Protein AF-A0A970EZH2-F1 (afdb_monomer)

Sequence (237 aa):
MKLRKILYVLVMIVLIYGSYQYIEYKNSTQYKLKEIGYSKEEITIIMNNLHEDSINYLLENEYNDQIASLIKEKYFIEDKLEAYLKYHAENKDKSLSDVVSIVNAGADKEFYTNIQKTDYSKGNLILVNKFHKLEEDYVVEDLVPVSLQYAYDGHYIKKEVLENFIDLWHDAKENGFTIIINSSYRDYEYQEQLYENYSRVHGRTEADTFSAKPGHSEHQTGLAIDVAAYGSNIDDF

Structure (mmCIF, N/CA/C/O backbone):
data_AF-A0A970EZH2-F1
#
_entry.id   AF-A0A970EZH2-F1
#
loop_
_atom_site.group_PDB
_atom_site.id
_atom_site.type_symbol
_atom_site.label_atom_id
_atom_site.label_alt_id
_atom_site.label_comp_id
_atom_site.label_asym_id
_atom_site.label_entity_id
_atom_site.label_seq_id
_atom_site.pdbx_PDB_ins_code
_atom_site.Cartn_x
_atom_site.Cartn_y
_atom_site.Cartn_z
_atom_site.occupancy
_atom_site.B_iso_or_equiv
_atom_site.auth_seq_id
_atom_site.auth_comp_id
_atom_site.auth_asym_id
_atom_site.auth_atom_id
_atom_site.pdbx_PDB_model_num
ATOM 1 N N . MET A 1 1 ? -37.900 -16.453 67.859 1.00 61.38 1 MET A N 1
ATOM 2 C CA . MET A 1 1 ? -37.468 -15.045 67.649 1.00 61.38 1 MET A CA 1
ATOM 3 C C . MET A 1 1 ? -36.073 -14.905 67.018 1.00 61.38 1 MET A C 1
ATOM 5 O O . MET A 1 1 ? -35.922 -14.063 66.143 1.00 61.38 1 MET A O 1
ATOM 9 N N . LYS A 1 2 ? -35.067 -15.721 67.389 1.00 73.44 2 LYS A N 1
ATOM 10 C CA . LYS A 1 2 ? -33.699 -15.658 66.818 1.00 73.44 2 LYS A CA 1
ATOM 11 C C . LYS A 1 2 ? -33.615 -15.971 65.311 1.00 73.44 2 LYS A C 1
ATOM 13 O O . LYS A 1 2 ? -32.977 -15.222 64.586 1.00 73.44 2 LYS A O 1
ATOM 18 N N . LEU A 1 3 ? -34.328 -16.994 64.828 1.00 78.69 3 LEU A N 1
ATOM 19 C CA . LEU A 1 3 ? -34.308 -17.409 63.413 1.00 78.69 3 LEU A CA 1
ATOM 20 C C . LEU A 1 3 ? -34.804 -16.313 62.450 1.00 78.69 3 LEU A C 1
ATOM 22 O O . LEU A 1 3 ? -34.212 -16.079 61.405 1.00 78.69 3 LEU A O 1
ATOM 26 N N . ARG A 1 4 ? -35.852 -15.580 62.847 1.00 79.81 4 ARG A N 1
ATOM 27 C CA . ARG A 1 4 ? -36.419 -14.466 62.070 1.00 79.81 4 ARG A CA 1
ATOM 28 C C . ARG A 1 4 ? -35.418 -13.314 61.919 1.00 79.81 4 ARG A C 1
ATOM 30 O O . ARG A 1 4 ? -35.278 -12.782 60.830 1.00 79.81 4 ARG A O 1
ATOM 37 N N . LYS A 1 5 ? -34.682 -12.972 62.986 1.00 82.06 5 LYS A N 1
ATOM 38 C CA . LYS A 1 5 ? -33.617 -11.952 62.946 1.00 82.06 5 LYS A CA 1
ATOM 39 C C . LYS A 1 5 ? -32.453 -12.369 62.042 1.00 82.06 5 LYS A C 1
ATOM 41 O O . LYS A 1 5 ? -31.970 -11.541 61.284 1.00 82.06 5 LYS A O 1
ATOM 46 N N . ILE A 1 6 ? -32.051 -13.641 62.083 1.00 85.50 6 ILE A N 1
ATOM 47 C CA . ILE A 1 6 ? -31.012 -14.190 61.193 1.00 85.50 6 ILE A CA 1
ATOM 48 C C . ILE A 1 6 ? -31.456 -14.101 59.726 1.00 85.50 6 ILE A C 1
ATOM 50 O O . ILE A 1 6 ? -30.681 -13.661 58.884 1.00 85.50 6 ILE A O 1
ATOM 54 N N . LEU A 1 7 ? -32.718 -14.434 59.429 1.00 88.44 7 LEU A N 1
ATOM 55 C CA . LEU A 1 7 ? -33.280 -14.314 58.082 1.00 88.44 7 LEU A CA 1
ATOM 56 C C . LEU A 1 7 ? -33.282 -12.861 57.578 1.00 88.44 7 LEU A C 1
ATOM 58 O O . LEU A 1 7 ? -32.887 -12.619 56.444 1.00 88.44 7 LEU A O 1
ATOM 62 N N . TYR A 1 8 ? -33.661 -11.889 58.415 1.00 90.38 8 TYR A N 1
ATOM 63 C CA . TYR A 1 8 ? -33.598 -10.467 58.046 1.00 90.38 8 TYR A CA 1
ATOM 64 C C . TYR A 1 8 ? -32.171 -10.002 57.739 1.00 90.38 8 TYR A C 1
ATOM 66 O O . TYR A 1 8 ? -31.962 -9.283 56.766 1.00 90.38 8 TYR A O 1
ATOM 74 N N . VAL A 1 9 ? -31.188 -10.431 58.536 1.00 89.00 9 VAL A N 1
ATOM 75 C CA . VAL A 1 9 ? -29.774 -10.107 58.293 1.00 89.00 9 VAL A CA 1
ATOM 76 C C . VAL A 1 9 ? -29.290 -10.725 56.977 1.00 89.00 9 VAL A C 1
ATOM 78 O O . VAL A 1 9 ? -28.654 -10.032 56.191 1.00 89.00 9 VAL A O 1
ATOM 81 N N . LEU A 1 10 ? -29.642 -11.982 56.689 1.00 91.19 10 LEU A N 1
ATOM 82 C CA . LEU A 1 10 ? -29.304 -12.638 55.419 1.00 91.19 10 LEU A CA 1
ATOM 83 C C . LEU A 1 10 ? -29.916 -11.919 54.210 1.00 91.19 10 LEU A C 1
ATOM 85 O O . LEU A 1 10 ? -29.218 -11.682 53.229 1.00 91.19 10 LEU A O 1
ATOM 89 N N . VAL A 1 11 ? -31.189 -11.519 54.290 1.00 92.12 11 VAL A N 1
ATOM 90 C CA . VAL A 1 11 ? -31.853 -10.749 53.224 1.00 92.12 11 VAL A CA 1
ATOM 91 C C . VAL A 1 11 ? -31.154 -9.406 53.001 1.00 92.12 11 VAL A C 1
ATOM 93 O O . VAL A 1 11 ? -30.895 -9.042 51.858 1.00 92.12 11 VAL A O 1
ATOM 96 N N . MET A 1 12 ? -30.788 -8.694 54.071 1.00 91.50 12 MET A N 1
ATOM 97 C CA . MET A 1 12 ? -30.043 -7.434 53.965 1.00 91.50 12 MET A CA 1
ATOM 98 C C . MET A 1 12 ? -28.671 -7.623 53.309 1.00 91.50 12 MET A C 1
ATOM 100 O O . MET A 1 12 ? -28.296 -6.817 52.465 1.00 91.50 12 MET A O 1
ATOM 104 N N . ILE A 1 13 ? -27.943 -8.695 53.639 1.00 92.56 13 ILE A N 1
ATOM 105 C CA . ILE A 1 13 ? -26.649 -9.006 53.009 1.00 92.56 13 ILE A CA 1
ATOM 106 C C . ILE A 1 13 ? -26.820 -9.260 51.507 1.00 92.56 13 ILE A C 1
ATOM 108 O O . ILE A 1 13 ? -26.060 -8.710 50.714 1.00 92.56 13 ILE A O 1
ATOM 112 N N . VAL A 1 14 ? -27.832 -10.036 51.103 1.00 92.94 14 VAL A N 1
ATOM 113 C CA . VAL A 1 14 ? -28.124 -10.300 49.682 1.00 92.94 14 VAL A CA 1
ATOM 114 C C . VAL A 1 14 ? -28.482 -9.012 48.939 1.00 92.94 14 VAL A C 1
ATOM 116 O O . VAL A 1 14 ? -28.000 -8.798 47.831 1.00 92.94 14 VAL A O 1
ATOM 119 N N . LEU A 1 15 ? -29.277 -8.128 49.550 1.00 92.44 15 LEU A N 1
ATOM 120 C CA . LEU A 1 15 ? -29.635 -6.835 48.959 1.00 92.44 15 LEU A CA 1
ATOM 121 C C . LEU A 1 15 ? -28.428 -5.901 48.823 1.00 92.44 15 LEU A C 1
ATOM 123 O O . LEU A 1 15 ? -28.277 -5.258 47.786 1.00 92.44 15 LEU A O 1
ATOM 127 N N . ILE A 1 16 ? -27.560 -5.838 49.838 1.00 92.50 16 ILE A N 1
ATOM 128 C CA . ILE A 1 16 ? -26.331 -5.032 49.800 1.00 92.50 16 ILE A CA 1
ATOM 129 C C . ILE A 1 16 ? -25.387 -5.571 48.725 1.00 92.50 16 ILE A C 1
ATOM 131 O O . ILE A 1 16 ? -24.908 -4.799 47.900 1.00 92.50 16 ILE A O 1
ATOM 135 N N . TYR A 1 17 ? -25.167 -6.888 48.689 1.00 92.69 17 TYR A N 1
ATOM 136 C CA . TYR A 1 17 ? -24.330 -7.521 47.673 1.00 92.69 17 TYR A CA 1
ATOM 137 C C . TYR A 1 17 ? -24.895 -7.307 46.265 1.00 92.69 17 TYR A C 1
ATOM 139 O O . TYR A 1 17 ? -24.159 -6.905 45.372 1.00 92.69 17 TYR A O 1
ATOM 147 N N . GLY A 1 18 ? -26.204 -7.485 46.069 1.00 90.00 18 GLY A N 1
ATOM 148 C CA . GLY A 1 18 ? -26.861 -7.223 44.787 1.00 90.00 18 GLY A CA 1
ATOM 149 C C . GLY A 1 18 ? -26.757 -5.759 44.358 1.00 90.00 18 GLY A C 1
ATOM 150 O O . GLY A 1 18 ? -26.470 -5.481 43.197 1.00 90.00 18 GLY A O 1
ATOM 151 N N . SER A 1 19 ? -26.918 -4.822 45.296 1.00 89.19 19 SER A N 1
ATOM 152 C CA . SER A 1 19 ? -26.752 -3.385 45.031 1.00 89.19 19 SER A CA 1
ATOM 153 C C . SER A 1 19 ? -25.312 -3.051 44.646 1.00 89.19 19 SER A C 1
ATOM 155 O O . SER A 1 19 ? -25.092 -2.305 43.698 1.00 89.19 19 SER A O 1
ATOM 157 N N . TYR A 1 20 ? -24.336 -3.644 45.336 1.00 91.44 20 TYR A N 1
ATOM 158 C CA . TYR A 1 20 ? -22.919 -3.503 45.017 1.00 91.44 20 TYR A CA 1
ATOM 159 C C . TYR A 1 20 ? -22.600 -4.041 43.614 1.00 91.44 20 TYR A C 1
ATOM 161 O O . TYR A 1 20 ? -22.070 -3.303 42.791 1.00 91.44 20 TYR A O 1
ATOM 169 N N . GLN A 1 21 ? -23.021 -5.270 43.292 1.00 90.12 21 GLN A N 1
ATOM 170 C CA . GLN A 1 21 ? -22.846 -5.864 41.957 1.00 90.12 21 GLN A CA 1
ATOM 171 C C . GLN A 1 21 ? -23.514 -5.034 40.852 1.00 90.12 21 GLN A C 1
ATOM 173 O O . GLN A 1 21 ? -22.982 -4.911 39.753 1.00 90.12 21 GLN A O 1
ATOM 178 N N . TYR A 1 22 ? -24.673 -4.437 41.133 1.00 85.88 22 TYR A N 1
ATOM 179 C CA . TYR A 1 22 ? -25.360 -3.572 40.179 1.00 85.88 22 TYR A CA 1
ATOM 180 C C . TYR A 1 22 ? -24.615 -2.253 39.926 1.00 85.88 22 TYR A C 1
ATOM 182 O O . TYR A 1 22 ? -24.561 -1.797 38.784 1.00 85.88 22 TYR A O 1
ATOM 190 N N . ILE A 1 23 ? -24.029 -1.650 40.966 1.00 88.81 23 ILE A N 1
ATOM 191 C CA . ILE A 1 23 ? -23.192 -0.448 40.835 1.00 88.81 23 ILE A CA 1
ATOM 192 C C . ILE A 1 23 ? -21.929 -0.769 40.029 1.00 88.81 23 ILE A C 1
ATOM 194 O O . ILE A 1 23 ? -21.620 -0.048 39.085 1.00 88.81 23 ILE A O 1
ATOM 198 N N . GLU A 1 24 ? -21.250 -1.874 40.344 1.00 90.00 24 GLU A N 1
ATOM 199 C CA . GLU A 1 24 ? -20.091 -2.363 39.582 1.00 90.00 24 GLU A CA 1
ATOM 200 C C . GLU A 1 24 ? -20.449 -2.589 38.107 1.00 90.00 24 GLU A C 1
ATOM 202 O O . GLU A 1 24 ? -19.772 -2.087 37.211 1.00 90.00 24 GLU A O 1
ATOM 207 N N . TYR A 1 25 ? -21.578 -3.253 37.833 1.00 86.56 25 TYR A N 1
ATOM 208 C CA . TYR A 1 25 ? -22.062 -3.454 36.468 1.00 86.56 25 TYR A CA 1
ATOM 209 C C . TYR A 1 25 ? -22.320 -2.128 35.745 1.00 86.56 25 TYR A C 1
ATOM 211 O O . TYR A 1 25 ? -21.870 -1.968 34.614 1.00 86.56 25 TYR A O 1
ATOM 219 N N . LYS A 1 26 ? -22.976 -1.152 36.384 1.00 89.88 26 LYS A N 1
ATOM 220 C CA . LYS A 1 26 ? -23.199 0.177 35.788 1.00 89.88 26 LYS A CA 1
ATOM 221 C C . LYS A 1 26 ? -21.913 0.948 35.500 1.00 89.88 26 LYS A C 1
ATOM 223 O O . LYS A 1 26 ? -21.887 1.755 34.576 1.00 89.88 26 LYS A O 1
ATOM 228 N N . ASN A 1 27 ? -20.861 0.694 36.268 1.00 89.38 27 ASN A N 1
ATOM 229 C CA . ASN A 1 27 ? -19.553 1.301 36.051 1.00 89.38 27 ASN A CA 1
ATOM 230 C C . ASN A 1 27 ? -18.709 0.548 35.009 1.00 89.38 27 ASN A C 1
ATOM 232 O O . ASN A 1 27 ? -17.696 1.085 34.555 1.00 89.38 27 ASN A O 1
ATOM 236 N N . SER A 1 28 ? -19.126 -0.656 34.604 1.00 93.50 28 SER A N 1
ATOM 237 C CA . SER A 1 28 ? -18.397 -1.483 33.642 1.00 93.50 28 SER A CA 1
ATOM 238 C C . SER A 1 28 ? -18.381 -0.884 32.233 1.00 93.50 28 SER A C 1
ATOM 240 O O . SER A 1 28 ? -19.350 -0.277 31.772 1.00 93.50 28 SER A O 1
ATOM 242 N N . THR A 1 29 ? -17.292 -1.136 31.508 1.00 95.50 29 THR A N 1
ATOM 243 C CA . THR A 1 29 ? -17.133 -0.799 30.085 1.00 95.50 29 THR A CA 1
ATOM 244 C C . THR A 1 29 ? -18.263 -1.365 29.227 1.00 95.50 29 THR A C 1
ATOM 246 O O . THR A 1 29 ? -18.805 -0.667 28.376 1.00 95.50 29 THR A O 1
ATOM 249 N N . GLN A 1 30 ? -18.692 -2.599 29.507 1.00 95.44 30 GLN A N 1
ATOM 250 C CA . GLN A 1 30 ? -19.815 -3.239 28.821 1.00 95.44 30 GLN A CA 1
ATOM 251 C C . GLN A 1 30 ? -21.115 -2.440 28.967 1.00 95.44 30 GLN A C 1
ATOM 253 O O . GLN A 1 30 ? -21.847 -2.276 27.992 1.00 95.44 30 GLN A O 1
ATOM 258 N N . TYR A 1 31 ? -21.423 -1.955 30.174 1.00 95.75 31 TYR A N 1
ATOM 259 C CA . TYR A 1 31 ? -22.623 -1.149 30.386 1.00 95.75 31 TYR A CA 1
ATOM 260 C C . TYR A 1 31 ? -22.533 0.179 29.638 1.00 95.75 31 TYR A C 1
ATOM 262 O O . TYR A 1 31 ? -23.492 0.563 28.979 1.00 95.75 31 TYR A O 1
ATOM 270 N N . LYS A 1 32 ? -21.375 0.845 29.674 1.00 97.19 32 LYS A N 1
ATOM 271 C CA . LYS A 1 32 ? -21.173 2.118 28.971 1.00 97.19 32 LYS A CA 1
ATOM 272 C C . LYS A 1 32 ? -21.311 1.971 27.449 1.00 97.19 32 LYS A C 1
ATOM 274 O O . LYS A 1 32 ? -22.049 2.737 26.843 1.00 97.19 32 LYS A O 1
ATOM 279 N N . LEU A 1 33 ? -20.704 0.944 26.845 1.00 97.50 33 LEU A N 1
ATOM 280 C CA . LEU A 1 33 ? -20.879 0.642 25.414 1.00 97.50 33 LEU A CA 1
ATOM 281 C C . LEU A 1 33 ? -22.346 0.336 25.069 1.00 97.50 33 LEU A C 1
ATOM 283 O O . LEU A 1 33 ? -22.849 0.763 24.032 1.00 97.50 33 LEU A O 1
ATOM 287 N N . LYS A 1 34 ? -23.062 -0.362 25.957 1.00 97.38 34 LYS A N 1
ATOM 288 C CA . LYS A 1 34 ? -24.494 -0.621 25.779 1.00 97.38 34 LYS A CA 1
ATOM 289 C C . LYS A 1 34 ? -25.320 0.669 25.782 1.00 97.38 34 LYS A C 1
ATOM 291 O O . LYS A 1 34 ? -26.237 0.784 24.977 1.00 97.38 34 LYS A O 1
ATOM 296 N N . GLU A 1 35 ? -25.018 1.617 26.670 1.00 97.19 35 GLU A N 1
ATOM 297 C CA . GLU A 1 35 ? -25.719 2.911 26.723 1.00 97.19 35 GLU A CA 1
ATOM 298 C C . GLU A 1 35 ? -25.475 3.757 25.464 1.00 97.19 35 GLU A C 1
ATOM 300 O O . GLU A 1 35 ? -26.360 4.511 25.071 1.00 97.19 35 GLU A O 1
ATOM 305 N N . ILE A 1 36 ? -24.320 3.599 24.805 1.00 97.19 36 ILE A N 1
ATOM 306 C CA . ILE A 1 36 ? -24.026 4.242 23.512 1.00 97.19 36 ILE A CA 1
ATOM 307 C C . ILE A 1 36 ? -24.883 3.649 22.384 1.00 97.19 36 ILE A C 1
ATOM 309 O O . ILE A 1 36 ? -25.269 4.366 21.466 1.00 97.19 36 ILE A O 1
ATOM 313 N N . GLY A 1 37 ? -25.227 2.362 22.468 1.00 97.69 37 GLY A N 1
ATOM 314 C CA . GLY A 1 37 ? -26.113 1.692 21.512 1.00 97.69 37 GLY A CA 1
ATOM 315 C C . GLY A 1 37 ? -25.579 0.372 20.963 1.00 97.69 37 GLY A C 1
ATOM 316 O O . GLY A 1 37 ? -26.296 -0.298 20.224 1.00 97.69 37 GLY A O 1
ATOM 317 N N . TYR A 1 38 ? -24.365 -0.039 21.343 1.00 98.06 38 TYR A N 1
ATOM 318 C CA . TYR A 1 38 ? -23.794 -1.302 20.882 1.00 98.06 38 TYR A CA 1
ATOM 319 C C . TYR A 1 38 ? -24.586 -2.507 21.420 1.00 98.06 38 TYR A C 1
ATOM 321 O O . TYR A 1 38 ? -24.878 -2.631 22.616 1.00 98.06 38 TYR A O 1
ATOM 329 N N . SER A 1 39 ? -24.916 -3.428 20.518 1.00 98.06 39 SER A N 1
ATOM 330 C CA . SER A 1 39 ? -25.516 -4.728 20.812 1.00 98.06 39 SER A CA 1
ATOM 331 C C . SER A 1 39 ? -24.578 -5.618 21.628 1.00 98.06 39 SER A C 1
ATOM 333 O O . SER A 1 39 ? -23.370 -5.396 21.730 1.00 98.06 39 SER A O 1
ATOM 335 N N . LYS A 1 40 ? -25.127 -6.685 22.212 1.00 97.44 40 LYS A N 1
ATOM 336 C CA . LYS A 1 40 ? -24.336 -7.635 23.004 1.00 97.44 40 LYS A CA 1
ATOM 337 C C . LYS A 1 40 ? -23.253 -8.311 22.156 1.00 97.44 40 LYS A C 1
ATOM 339 O O . LYS A 1 40 ? -22.150 -8.561 22.647 1.00 97.44 40 LYS A O 1
ATOM 344 N N . GLU A 1 41 ? -23.574 -8.608 20.904 1.00 97.81 41 GLU A N 1
ATOM 345 C CA . GLU A 1 41 ? -22.675 -9.208 19.929 1.00 97.81 41 GLU A CA 1
ATOM 346 C C . GLU A 1 41 ? -21.537 -8.243 19.566 1.00 97.81 41 GLU A C 1
ATOM 348 O O . GLU A 1 41 ? -20.373 -8.640 19.625 1.00 97.81 41 GLU A O 1
ATOM 353 N N . GLU A 1 42 ? -21.844 -6.973 19.277 1.00 98.25 42 GLU A N 1
ATOM 354 C CA . GLU A 1 42 ? -20.835 -5.937 18.996 1.00 98.25 42 GLU A CA 1
ATOM 355 C C . G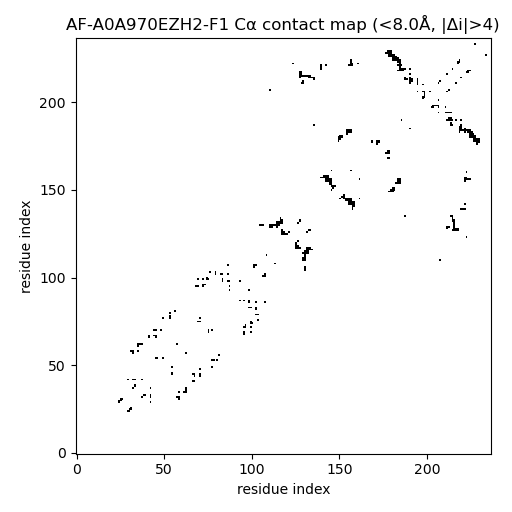LU A 1 42 ? -19.918 -5.703 20.197 1.00 98.25 42 GLU A C 1
ATOM 357 O O . GLU A 1 42 ? -18.701 -5.708 20.040 1.00 98.25 42 GLU A O 1
ATOM 362 N N . ILE A 1 43 ? -20.474 -5.589 21.409 1.00 98.25 43 ILE A N 1
ATOM 363 C CA . ILE A 1 43 ? -19.684 -5.419 22.638 1.00 98.25 43 ILE A CA 1
ATOM 364 C C . ILE A 1 43 ? -18.720 -6.589 22.832 1.00 98.25 43 ILE A C 1
ATOM 366 O O . ILE A 1 43 ? -17.572 -6.387 23.218 1.00 98.25 43 ILE A O 1
ATOM 370 N N . THR A 1 44 ? -19.167 -7.814 22.550 1.00 98.19 44 THR A N 1
ATOM 371 C CA . THR A 1 44 ? -18.307 -9.000 22.650 1.00 98.19 44 THR A CA 1
ATOM 372 C C . THR A 1 44 ? -17.147 -8.917 21.659 1.00 98.19 44 THR A C 1
ATOM 374 O O . THR A 1 44 ? -16.019 -9.248 22.008 1.00 98.19 44 THR A O 1
ATOM 377 N N . ILE A 1 45 ? -17.396 -8.450 20.433 1.00 98.25 45 ILE A N 1
ATOM 378 C CA . ILE A 1 45 ? -16.348 -8.262 19.422 1.00 98.25 45 ILE A CA 1
ATOM 379 C C . ILE A 1 45 ? -15.377 -7.162 19.858 1.00 98.25 45 ILE A C 1
ATOM 381 O O . ILE A 1 45 ? -14.174 -7.398 19.847 1.00 98.25 45 ILE A O 1
ATOM 385 N N . ILE A 1 46 ? -15.885 -6.010 20.296 1.00 98.31 46 ILE A N 1
ATOM 386 C CA . ILE A 1 46 ? -15.088 -4.877 20.783 1.00 98.31 46 ILE A CA 1
ATOM 387 C C . ILE A 1 46 ? -14.174 -5.319 21.929 1.00 98.31 46 ILE A C 1
ATOM 389 O O . ILE A 1 46 ? -12.960 -5.199 21.831 1.00 98.31 46 ILE A O 1
ATOM 393 N N . MET A 1 47 ? -14.739 -5.903 22.987 1.00 97.00 47 MET A N 1
ATOM 394 C CA . MET A 1 47 ? -13.980 -6.265 24.188 1.00 97.00 47 MET A CA 1
ATOM 395 C C . MET A 1 47 ? -12.974 -7.400 23.971 1.00 97.00 47 MET A C 1
ATOM 397 O O . MET A 1 47 ? -12.016 -7.507 24.728 1.00 97.00 47 MET A O 1
ATOM 401 N N . ASN A 1 48 ? -13.193 -8.262 22.974 1.00 97.75 48 ASN A N 1
ATOM 402 C CA . ASN A 1 48 ? -12.281 -9.367 22.680 1.00 97.75 48 ASN A CA 1
ATOM 403 C C . ASN A 1 48 ? -11.122 -8.973 21.755 1.00 97.75 48 ASN A C 1
ATOM 405 O O . ASN A 1 48 ? -10.170 -9.742 21.654 1.00 97.75 48 ASN A O 1
ATOM 409 N N . ASN A 1 49 ? -11.225 -7.847 21.040 1.00 97.75 49 ASN A N 1
ATOM 410 C CA . ASN A 1 49 ? -10.276 -7.492 19.979 1.00 97.75 49 ASN A CA 1
ATOM 411 C C . ASN A 1 49 ? -9.635 -6.112 20.147 1.00 97.75 49 ASN A C 1
ATOM 413 O O . ASN A 1 49 ? -8.665 -5.847 19.450 1.00 97.75 49 ASN A O 1
ATOM 417 N N . LEU A 1 50 ? -10.168 -5.248 21.016 1.00 97.94 50 LEU A N 1
ATOM 418 C CA . LEU A 1 50 ? -9.631 -3.911 21.261 1.00 97.94 50 LEU A CA 1
ATOM 419 C C . LEU A 1 50 ? -9.064 -3.792 22.679 1.00 97.94 50 LEU A C 1
ATOM 421 O O . LEU A 1 50 ? -9.624 -4.326 23.641 1.00 97.94 50 LEU A O 1
ATOM 425 N N . HIS A 1 51 ? -7.971 -3.050 22.800 1.00 97.69 51 HIS A N 1
ATOM 426 C CA . HIS A 1 51 ? -7.370 -2.625 24.054 1.00 97.69 51 HIS A CA 1
ATOM 427 C C . HIS A 1 51 ? -8.112 -1.417 24.644 1.00 97.69 51 HIS A C 1
ATOM 429 O O . HIS A 1 51 ? -8.964 -0.787 24.014 1.00 97.69 51 HIS A O 1
ATOM 435 N N . GLU A 1 52 ? -7.785 -1.104 25.899 1.00 95.94 52 GLU A N 1
ATOM 436 C CA . GLU A 1 52 ? -8.470 -0.086 26.697 1.00 95.94 52 GLU A CA 1
ATOM 437 C C . GLU A 1 52 ? -8.491 1.291 26.020 1.00 95.94 52 GLU A C 1
ATOM 439 O O . GLU A 1 52 ? -9.538 1.932 26.015 1.00 95.94 52 GLU A O 1
ATOM 444 N N . ASP A 1 53 ? -7.396 1.707 25.381 1.00 96.75 53 ASP A N 1
ATOM 445 C CA . ASP A 1 53 ? -7.300 3.011 24.712 1.00 96.75 53 ASP A CA 1
ATOM 446 C C . ASP A 1 53 ? -8.288 3.133 23.542 1.00 96.75 53 ASP A C 1
ATOM 448 O O . ASP A 1 53 ? -9.054 4.096 23.462 1.00 96.75 53 ASP A O 1
ATOM 452 N N . SER A 1 54 ? -8.355 2.115 22.683 1.00 97.75 54 SER A N 1
ATOM 453 C CA . SER A 1 54 ? -9.314 2.053 21.576 1.00 97.75 54 SER A CA 1
ATOM 454 C C . SER A 1 54 ? -10.754 1.986 22.071 1.00 97.75 54 SER A C 1
ATOM 456 O O . SER A 1 54 ? -11.645 2.598 21.487 1.00 97.75 54 SER A O 1
ATOM 458 N N . ILE A 1 55 ? -11.010 1.268 23.168 1.00 97.75 55 ILE A N 1
ATOM 459 C CA . ILE A 1 55 ? -12.348 1.219 23.760 1.00 97.75 55 ILE A CA 1
ATOM 460 C C . ILE A 1 55 ? -12.725 2.575 24.363 1.00 97.75 55 ILE A C 1
ATOM 462 O O . ILE A 1 55 ? -13.859 3.010 24.184 1.00 97.75 55 ILE A O 1
ATOM 466 N N . ASN A 1 56 ? -11.801 3.259 25.037 1.00 96.88 56 ASN A N 1
ATOM 467 C CA . ASN A 1 56 ? -12.029 4.600 25.573 1.00 96.88 56 ASN A CA 1
ATOM 468 C C . ASN A 1 56 ? -12.358 5.589 24.454 1.00 96.88 56 ASN A C 1
ATOM 470 O O . ASN A 1 56 ? -13.328 6.332 24.582 1.00 96.88 56 ASN A O 1
ATOM 474 N N . TYR A 1 57 ? -11.656 5.509 23.319 1.00 96.69 57 TYR A N 1
ATOM 475 C CA . TYR A 1 57 ? -12.026 6.262 22.122 1.00 96.69 57 TYR A CA 1
ATOM 476 C C . TYR A 1 57 ? -13.484 5.989 21.711 1.00 96.69 57 TYR A C 1
ATOM 478 O O . TYR A 1 57 ? -14.249 6.927 21.494 1.00 96.69 57 TYR A O 1
ATOM 486 N N . LEU A 1 58 ? -13.926 4.726 21.671 1.00 97.19 58 LEU A N 1
ATOM 487 C CA . LEU A 1 58 ? -15.330 4.401 21.369 1.00 97.19 58 LEU A CA 1
ATOM 488 C C . LEU A 1 58 ? -16.315 4.898 22.434 1.00 97.19 58 LEU A C 1
ATOM 490 O O . LEU A 1 58 ? -17.453 5.205 22.095 1.00 97.19 58 LEU A O 1
ATOM 494 N N . LEU A 1 59 ? -15.905 4.970 23.703 1.00 96.94 59 LEU A N 1
ATOM 495 C CA . LEU A 1 59 ? -16.733 5.483 24.798 1.00 96.94 59 LEU A CA 1
ATOM 496 C C . LEU A 1 59 ? -16.929 7.003 24.750 1.00 96.94 59 LEU A C 1
ATOM 498 O O . LEU A 1 59 ? -17.903 7.509 25.309 1.00 96.94 59 LEU A O 1
ATOM 502 N N . GLU A 1 60 ? -16.006 7.718 24.113 1.00 96.69 60 GLU A N 1
ATOM 503 C CA . GLU A 1 60 ? -16.033 9.175 23.955 1.00 96.69 60 GLU A CA 1
ATOM 504 C C . GLU A 1 60 ? -16.737 9.628 22.665 1.00 96.69 60 GLU A C 1
ATOM 506 O O . GLU A 1 60 ? -16.962 10.824 22.476 1.00 96.69 60 GLU A O 1
ATOM 511 N N . ASN A 1 61 ? -17.119 8.688 21.795 1.00 95.81 61 ASN A N 1
ATOM 512 C CA . ASN A 1 61 ? -17.731 8.952 20.495 1.00 95.81 61 ASN A CA 1
ATOM 513 C C . ASN A 1 61 ? -19.146 8.356 20.377 1.00 95.81 61 ASN A C 1
ATOM 515 O O . ASN A 1 61 ? -19.574 7.513 21.167 1.00 95.81 61 ASN A O 1
ATOM 519 N N . GLU A 1 62 ? -19.896 8.820 19.375 1.00 95.81 62 GLU A N 1
ATOM 520 C CA . GLU A 1 62 ? -21.232 8.298 19.069 1.00 95.81 62 GLU A CA 1
ATOM 521 C C . GLU A 1 62 ? -21.177 6.853 18.537 1.00 95.81 62 GLU A C 1
ATOM 523 O O . GLU A 1 62 ? -20.142 6.372 18.068 1.00 95.81 62 GLU A O 1
ATOM 528 N N . TYR A 1 63 ? -22.315 6.154 18.597 1.00 96.75 63 TYR A N 1
ATOM 529 C CA . TYR A 1 63 ? -22.451 4.803 18.051 1.00 96.75 63 TYR A CA 1
ATOM 530 C C . TYR A 1 63 ? -22.031 4.743 16.576 1.00 96.75 63 TYR A C 1
ATOM 532 O O . TYR A 1 63 ? -22.484 5.544 15.757 1.00 96.75 63 TYR A O 1
ATOM 540 N N . ASN A 1 64 ? -21.214 3.745 16.235 1.00 95.94 64 ASN A N 1
ATOM 541 C CA . ASN A 1 64 ? -20.806 3.468 14.866 1.00 95.94 64 ASN A CA 1
ATOM 542 C C . ASN A 1 64 ? -21.124 2.010 14.504 1.00 95.94 64 ASN A C 1
ATOM 544 O O . ASN A 1 64 ? -20.551 1.069 15.058 1.00 95.94 64 ASN A O 1
ATOM 548 N N . ASP A 1 65 ? -22.029 1.840 13.542 1.00 95.00 65 ASP A N 1
ATOM 549 C CA . ASP A 1 65 ? -22.567 0.549 13.105 1.00 95.00 65 ASP A CA 1
ATOM 550 C C . ASP A 1 65 ? -21.569 -0.313 12.314 1.00 95.00 65 ASP A C 1
ATOM 552 O O . ASP A 1 65 ? -21.818 -1.495 12.072 1.00 95.00 65 ASP A O 1
ATOM 556 N N . GLN A 1 66 ? -20.414 0.245 11.943 1.00 96.19 66 GLN A N 1
ATOM 557 C CA . GLN A 1 66 ? -19.376 -0.467 11.204 1.00 96.19 66 GLN A CA 1
ATOM 558 C C . GLN A 1 66 ? -18.297 -1.072 12.099 1.00 96.19 66 GLN A C 1
ATOM 560 O O . GLN A 1 66 ? -17.554 -1.926 11.625 1.00 96.19 66 GLN A O 1
ATOM 565 N N . ILE A 1 67 ? -18.201 -0.695 13.379 1.00 96.50 67 ILE A N 1
ATOM 566 C CA . ILE A 1 67 ? -17.094 -1.094 14.271 1.00 96.50 67 ILE A CA 1
ATOM 567 C C . ILE A 1 67 ? -16.873 -2.602 14.294 1.00 96.50 67 ILE A C 1
ATOM 569 O O . ILE A 1 67 ? -15.761 -3.082 14.088 1.00 96.50 67 ILE A O 1
ATOM 573 N N . ALA A 1 68 ? -17.940 -3.367 14.513 1.00 96.69 68 ALA A N 1
ATOM 574 C CA . ALA A 1 68 ? -17.840 -4.816 14.615 1.00 96.69 68 ALA A CA 1
ATOM 575 C C . ALA A 1 68 ? -17.472 -5.495 13.288 1.00 96.69 68 ALA A C 1
ATOM 577 O O . ALA A 1 68 ? -16.912 -6.592 13.310 1.00 96.69 68 ALA A O 1
ATOM 578 N N . SER A 1 69 ? -17.801 -4.874 12.154 1.00 97.69 69 SER A N 1
ATOM 579 C CA . SER A 1 69 ? -17.403 -5.342 10.825 1.00 97.69 69 SER A CA 1
ATOM 580 C C . SER A 1 69 ? -15.952 -4.959 10.534 1.00 97.69 69 SER A C 1
ATOM 582 O O . SER A 1 69 ? -15.172 -5.815 10.138 1.00 97.69 69 SER A O 1
ATOM 584 N N . LEU A 1 70 ? -15.563 -3.722 10.845 1.00 97.94 70 LEU A N 1
ATOM 585 C CA . LEU A 1 70 ? -14.219 -3.185 10.655 1.00 97.94 70 LEU A CA 1
ATOM 586 C C . LEU A 1 70 ? -13.161 -3.974 11.438 1.00 97.94 70 LEU A C 1
ATOM 588 O O . LEU A 1 70 ? -12.132 -4.333 10.880 1.00 97.94 70 LEU A O 1
ATOM 592 N N . ILE A 1 71 ? -13.434 -4.315 12.702 1.00 98.19 71 ILE A N 1
ATOM 593 C CA . ILE A 1 71 ? -12.541 -5.141 13.538 1.00 98.19 71 ILE A CA 1
ATOM 594 C C . ILE A 1 71 ? -12.278 -6.521 12.905 1.00 98.19 71 ILE A C 1
ATOM 596 O O . ILE A 1 71 ? -11.241 -7.134 13.147 1.00 98.19 71 ILE A O 1
ATOM 600 N N . LYS A 1 72 ? -13.221 -7.034 12.105 1.00 97.62 72 LYS A N 1
ATOM 601 C CA . LYS A 1 72 ? -13.108 -8.339 11.438 1.00 97.62 72 LYS A CA 1
ATOM 602 C C . LYS A 1 72 ? -12.439 -8.261 10.070 1.00 97.62 72 LYS A C 1
ATOM 604 O O . LYS A 1 72 ? -12.188 -9.314 9.480 1.00 97.62 72 LYS A O 1
ATOM 609 N N . GLU A 1 73 ? -12.189 -7.062 9.550 1.00 98.38 73 GLU A N 1
ATOM 610 C CA . GLU A 1 73 ? -11.555 -6.899 8.249 1.00 98.38 73 GLU A CA 1
ATOM 611 C C . GLU A 1 73 ? -10.140 -7.472 8.249 1.00 98.38 73 GLU A C 1
ATOM 613 O O . GLU A 1 73 ? -9.385 -7.418 9.228 1.00 98.38 73 GLU A O 1
ATOM 618 N N . LYS A 1 74 ? -9.759 -8.030 7.100 1.00 97.06 74 LYS A N 1
ATOM 619 C CA . LYS A 1 74 ? -8.410 -8.551 6.915 1.00 97.06 74 LYS A CA 1
ATOM 620 C C . LYS A 1 74 ? -7.419 -7.389 7.004 1.00 97.06 74 LYS A C 1
ATOM 622 O O . LYS A 1 74 ? -7.601 -6.370 6.350 1.00 97.06 74 LYS A O 1
ATOM 627 N N . TYR A 1 75 ? -6.338 -7.584 7.759 1.00 96.31 75 TYR A N 1
ATOM 628 C CA . TYR A 1 75 ? -5.304 -6.567 7.989 1.00 96.31 75 TYR A CA 1
ATOM 629 C C . TYR A 1 75 ? -5.774 -5.335 8.783 1.00 96.31 75 TYR A C 1
ATOM 631 O O . TYR A 1 75 ? -5.127 -4.292 8.704 1.00 96.31 75 TYR A O 1
ATOM 639 N N . PHE A 1 76 ? -6.855 -5.438 9.562 1.00 98.19 76 PHE A N 1
ATOM 640 C CA . PHE A 1 76 ? -7.186 -4.427 10.566 1.00 98.19 76 PHE A CA 1
ATOM 641 C C . PHE A 1 76 ? -6.005 -4.221 11.534 1.00 98.19 76 PHE A C 1
ATOM 643 O O . PHE A 1 76 ? -5.469 -5.184 12.088 1.00 98.19 76 PHE A O 1
ATOM 650 N N . ILE A 1 77 ? -5.598 -2.964 11.719 1.00 97.81 77 ILE A N 1
ATOM 651 C CA . ILE A 1 77 ? -4.567 -2.549 12.674 1.00 97.81 77 ILE A CA 1
ATOM 652 C C . ILE A 1 77 ? -5.237 -1.644 13.699 1.00 97.81 77 ILE A C 1
ATOM 654 O O . ILE A 1 77 ? -5.692 -0.555 13.359 1.00 97.81 77 ILE A O 1
ATOM 658 N N . GLU A 1 78 ? -5.283 -2.084 14.953 1.00 97.94 78 GLU A N 1
ATOM 659 C CA . GLU A 1 78 ? -5.988 -1.368 16.016 1.00 97.94 78 GLU A CA 1
ATOM 660 C C . GLU A 1 78 ? -5.523 0.084 16.186 1.00 97.94 78 GLU A C 1
ATOM 662 O O . GLU A 1 78 ? -6.363 0.975 16.265 1.00 97.94 78 GLU A O 1
ATOM 667 N N . ASP A 1 79 ? -4.215 0.343 16.132 1.00 97.19 79 ASP A N 1
ATOM 668 C CA . ASP A 1 79 ? -3.646 1.696 16.243 1.00 97.19 79 ASP A CA 1
ATOM 669 C C . ASP A 1 79 ? -4.177 2.672 15.172 1.00 97.19 79 ASP A C 1
ATOM 671 O O . ASP A 1 79 ? -4.027 3.887 15.289 1.00 97.19 79 ASP A O 1
ATOM 675 N N . LYS A 1 80 ? -4.793 2.151 14.102 1.00 97.56 80 LYS A N 1
ATOM 676 C CA . LYS A 1 80 ? -5.404 2.921 13.015 1.00 97.56 80 LYS A CA 1
ATOM 677 C C . LYS A 1 80 ? -6.931 3.012 13.117 1.00 97.56 80 LYS A C 1
ATOM 679 O O . LYS A 1 80 ? -7.544 3.581 12.215 1.00 97.56 80 LYS A O 1
ATOM 684 N N . LEU A 1 81 ? -7.551 2.518 14.195 1.00 97.94 81 LEU A N 1
ATOM 685 C CA . LEU A 1 81 ? -9.008 2.495 14.389 1.00 97.94 81 LEU A CA 1
ATOM 686 C C . LEU A 1 81 ? -9.652 3.862 14.139 1.00 97.94 81 LEU A C 1
ATOM 688 O O . LEU A 1 81 ? -10.555 3.972 13.313 1.00 97.94 81 LEU A O 1
ATOM 692 N N . GLU A 1 82 ? -9.160 4.908 14.803 1.00 96.31 82 GLU A N 1
ATOM 693 C CA . GLU A 1 82 ? -9.665 6.274 14.619 1.00 96.31 82 GLU A CA 1
ATOM 694 C C . GLU A 1 82 ? -9.565 6.721 13.152 1.00 96.31 82 GLU A C 1
ATOM 696 O O . GLU A 1 82 ? -10.516 7.273 12.593 1.00 96.31 82 GLU A O 1
ATOM 701 N N . ALA A 1 83 ? -8.434 6.441 12.498 1.00 97.06 83 ALA A N 1
ATOM 702 C CA . ALA A 1 83 ? -8.211 6.824 11.109 1.00 97.06 83 ALA A CA 1
ATOM 703 C C . ALA A 1 83 ? -9.170 6.098 10.153 1.00 97.06 83 ALA A C 1
ATOM 705 O O . ALA A 1 83 ? -9.724 6.736 9.257 1.00 97.06 83 ALA A O 1
ATOM 706 N N . TYR A 1 84 ? -9.430 4.804 10.368 1.00 98.06 84 TYR A N 1
ATOM 707 C CA . TYR A 1 84 ? -10.418 4.057 9.588 1.00 98.06 84 TYR A CA 1
ATOM 708 C C . TYR A 1 84 ? -11.817 4.658 9.720 1.00 98.06 84 TYR A C 1
ATOM 710 O O . TYR A 1 84 ? -12.497 4.868 8.716 1.00 98.06 84 TYR A O 1
ATOM 718 N N . LEU A 1 85 ? -12.246 4.957 10.949 1.00 96.62 85 LEU A N 1
ATOM 719 C CA . LEU A 1 85 ? -13.589 5.472 11.213 1.00 96.62 85 LEU A CA 1
ATOM 720 C C . LEU A 1 85 ? -13.788 6.858 10.621 1.00 96.62 85 LEU A C 1
ATOM 722 O O . LEU A 1 85 ? -14.807 7.107 9.974 1.00 96.62 85 LEU A O 1
ATOM 726 N N . LYS A 1 86 ? -12.793 7.733 10.783 1.00 96.06 86 LYS A N 1
ATOM 727 C CA . LYS A 1 86 ? -12.802 9.060 10.177 1.00 96.06 86 LYS A CA 1
ATOM 728 C C . LYS A 1 86 ? -12.851 8.973 8.652 1.00 96.06 86 LYS A C 1
ATOM 730 O O . LYS A 1 86 ? -13.709 9.599 8.035 1.00 96.06 86 LYS A O 1
ATOM 735 N N . TYR A 1 87 ? -11.985 8.158 8.051 1.00 97.06 87 TYR A N 1
ATOM 736 C CA . TYR A 1 87 ? -11.928 8.019 6.598 1.00 97.06 87 TYR A CA 1
ATOM 737 C C . TYR A 1 87 ? -13.231 7.446 6.024 1.00 97.06 87 TYR A C 1
ATOM 739 O O . TYR A 1 87 ? -13.754 7.974 5.044 1.00 97.06 87 TYR A O 1
ATOM 747 N N . HIS A 1 88 ? -13.806 6.420 6.657 1.00 96.94 88 HIS A N 1
ATOM 748 C CA . HIS A 1 88 ? -15.089 5.853 6.239 1.00 96.94 88 HIS A CA 1
ATOM 749 C C . HIS A 1 88 ? -16.250 6.851 6.386 1.00 96.94 88 HIS A C 1
ATOM 751 O O . HIS A 1 88 ? -17.114 6.922 5.514 1.00 96.94 88 HIS A O 1
ATOM 757 N N . ALA A 1 89 ? -16.274 7.658 7.454 1.00 95.25 89 ALA A N 1
ATOM 758 C CA . ALA A 1 89 ? -17.314 8.670 7.650 1.00 95.25 89 ALA A CA 1
ATOM 759 C C . ALA A 1 89 ? -17.348 9.709 6.513 1.00 95.25 89 ALA A C 1
ATOM 761 O O . ALA A 1 89 ? -18.431 10.161 6.128 1.00 95.25 89 ALA A O 1
ATOM 762 N N . GLU A 1 90 ? -16.177 10.041 5.962 1.00 96.25 90 GLU A N 1
ATOM 763 C CA . GLU A 1 90 ? -15.993 10.949 4.823 1.00 96.25 90 GLU A CA 1
ATOM 764 C C . GLU A 1 90 ? -16.183 10.252 3.455 1.00 96.25 90 GLU A C 1
ATOM 766 O O . GLU A 1 90 ? -16.450 10.928 2.465 1.00 96.25 90 GLU A O 1
ATOM 771 N N . ASN A 1 91 ? -16.103 8.914 3.394 1.00 96.44 91 ASN A N 1
AT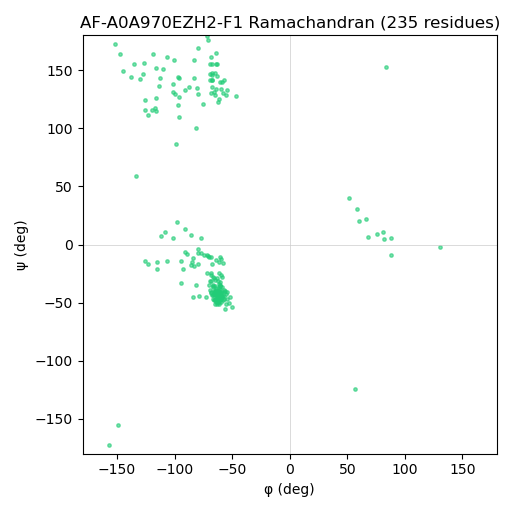OM 772 C CA . ASN A 1 91 ? -16.106 8.107 2.162 1.00 96.44 91 ASN A CA 1
ATOM 773 C C . ASN A 1 91 ? -17.063 6.902 2.260 1.00 96.44 91 ASN A C 1
ATOM 775 O O . ASN A 1 91 ? -16.655 5.746 2.133 1.00 96.44 91 ASN A O 1
ATOM 779 N N . LYS A 1 92 ? -18.350 7.169 2.504 1.00 94.19 92 LYS A N 1
ATOM 780 C CA . LYS A 1 92 ? -19.377 6.135 2.763 1.00 94.19 92 LYS A CA 1
ATOM 781 C C . LYS A 1 92 ? -19.651 5.184 1.590 1.00 94.19 92 LYS A C 1
ATOM 783 O O . LYS A 1 92 ? -20.345 4.188 1.765 1.00 94.19 92 LYS A O 1
ATOM 788 N N . ASP A 1 93 ? -19.182 5.514 0.391 1.00 95.69 93 ASP A N 1
ATOM 789 C CA . ASP A 1 93 ? -19.276 4.680 -0.808 1.00 95.69 93 ASP A CA 1
ATOM 790 C C . ASP A 1 93 ? -18.209 3.574 -0.860 1.00 95.69 93 ASP A C 1
ATOM 792 O O . ASP A 1 93 ? -18.355 2.620 -1.625 1.00 95.69 93 ASP A O 1
ATOM 796 N N . LYS A 1 94 ? -17.148 3.678 -0.050 1.00 96.44 94 LYS A N 1
ATOM 797 C CA . LYS A 1 94 ? -16.058 2.700 -0.016 1.00 96.44 94 LYS A CA 1
ATOM 798 C C . LYS A 1 94 ? -16.402 1.505 0.858 1.00 96.44 94 LYS A C 1
ATOM 800 O O . LYS A 1 94 ? -16.999 1.641 1.923 1.00 96.44 94 LYS A O 1
ATOM 805 N N . SER A 1 95 ? -15.961 0.323 0.433 1.00 97.69 95 SER A N 1
ATOM 806 C CA . SER A 1 95 ? -16.051 -0.866 1.279 1.00 97.69 95 SER A CA 1
ATOM 807 C C . SER A 1 95 ? -15.115 -0.744 2.489 1.00 97.69 95 SER A C 1
ATOM 809 O O . SER A 1 95 ? -14.098 -0.050 2.430 1.00 97.69 95 SER A O 1
ATOM 811 N N . LEU A 1 96 ? -15.409 -1.450 3.585 1.00 97.75 96 LEU A N 1
ATOM 812 C CA . LEU A 1 96 ? -14.520 -1.463 4.755 1.00 97.75 96 LEU A CA 1
ATOM 813 C C . LEU A 1 96 ? -13.136 -2.039 4.419 1.00 97.75 96 LEU A C 1
ATOM 815 O O . LEU A 1 96 ? -12.129 -1.536 4.911 1.00 97.75 96 LEU A O 1
ATOM 819 N N . SER A 1 97 ? -13.070 -3.021 3.515 1.00 98.00 97 SER A N 1
ATOM 820 C CA . SER A 1 97 ? -11.805 -3.541 2.986 1.00 98.00 97 SER A CA 1
ATOM 821 C C . SER A 1 97 ? -10.991 -2.456 2.266 1.00 98.00 97 SER A C 1
ATOM 823 O O . SER A 1 97 ? -9.771 -2.384 2.443 1.00 98.00 97 SER A O 1
ATOM 825 N N . ASP A 1 98 ? -11.638 -1.586 1.481 1.00 98.00 98 ASP A N 1
ATOM 826 C CA . ASP A 1 98 ? -10.959 -0.457 0.832 1.00 98.00 98 ASP A CA 1
ATOM 827 C C . ASP A 1 98 ? -10.484 0.564 1.864 1.00 98.00 98 ASP A C 1
ATOM 829 O O . ASP A 1 98 ? -9.346 1.017 1.793 1.00 98.00 98 ASP A O 1
ATOM 833 N N . VAL A 1 99 ? -11.321 0.894 2.855 1.00 98.12 99 VAL A N 1
ATOM 834 C CA . VAL A 1 99 ? -10.959 1.796 3.961 1.00 98.12 99 VAL A CA 1
ATOM 835 C C . VAL A 1 99 ? -9.706 1.294 4.675 1.00 98.12 99 VAL A C 1
ATOM 837 O O . VAL A 1 99 ? -8.744 2.050 4.825 1.00 98.12 99 VAL A O 1
ATOM 840 N N . VAL A 1 100 ? -9.690 0.017 5.072 1.00 98.25 100 VAL A N 1
ATOM 841 C CA . VAL A 1 100 ? -8.538 -0.597 5.743 1.00 98.25 100 VAL A CA 1
ATOM 842 C C . VAL A 1 100 ? -7.308 -0.537 4.848 1.00 98.25 100 VAL A C 1
ATOM 844 O O . VAL A 1 100 ? -6.252 -0.104 5.301 1.00 98.25 100 VAL A O 1
ATOM 847 N N . SER A 1 101 ? -7.435 -0.898 3.570 1.00 96.25 101 SER A N 1
ATOM 848 C CA . SER A 1 101 ? -6.313 -0.898 2.624 1.00 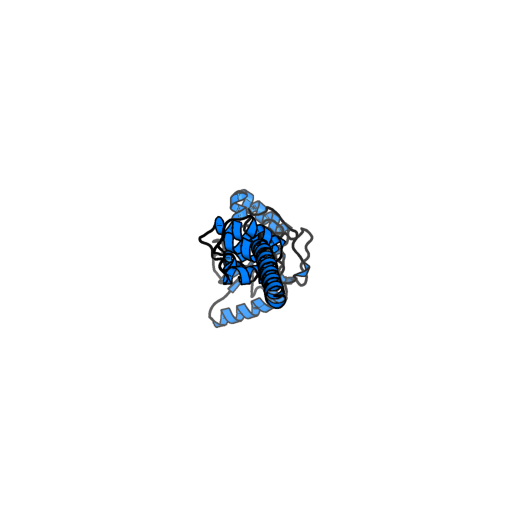96.25 101 SER A CA 1
ATOM 849 C C . SER A 1 101 ? -5.731 0.503 2.406 1.00 96.25 101 SER A C 1
ATOM 851 O O . SER A 1 101 ? -4.515 0.688 2.478 1.00 96.25 101 SER A O 1
ATOM 853 N N . ILE A 1 102 ? -6.589 1.503 2.203 1.00 95.50 102 ILE A N 1
ATOM 854 C CA . ILE A 1 102 ? -6.203 2.895 1.942 1.00 95.50 102 ILE A CA 1
ATOM 855 C C . ILE A 1 102 ? -5.491 3.496 3.153 1.00 95.50 102 ILE A C 1
ATOM 857 O O . ILE A 1 102 ? -4.374 4.000 3.026 1.00 95.50 102 ILE A O 1
ATOM 861 N N . VAL A 1 103 ? -6.093 3.392 4.339 1.00 96.38 103 VAL A N 1
ATOM 862 C CA . VAL A 1 103 ? -5.513 3.927 5.580 1.00 96.38 103 VAL A CA 1
ATOM 863 C C . VAL A 1 103 ? -4.259 3.139 5.985 1.00 96.38 103 VAL A C 1
ATOM 865 O O . VAL A 1 103 ? -3.295 3.695 6.525 1.00 96.38 103 VAL A O 1
ATOM 868 N N . ASN A 1 104 ? -4.195 1.838 5.679 1.00 94.31 104 ASN A N 1
ATOM 869 C CA . ASN A 1 104 ? -2.979 1.055 5.885 1.00 94.31 104 ASN A CA 1
ATOM 870 C C . ASN A 1 104 ? -1.824 1.544 5.017 1.00 94.31 104 ASN A C 1
ATOM 872 O O . ASN A 1 104 ? -0.720 1.698 5.541 1.00 94.31 104 ASN A O 1
ATOM 876 N N . ALA A 1 105 ? -2.098 1.857 3.750 1.00 90.50 105 ALA A N 1
ATOM 877 C CA . ALA A 1 105 ? -1.125 2.402 2.809 1.00 90.50 105 ALA A CA 1
ATOM 878 C C . ALA A 1 105 ? -0.780 3.888 3.048 1.00 90.50 105 ALA A C 1
ATOM 880 O O . ALA A 1 105 ? 0.148 4.395 2.414 1.00 90.50 105 ALA A O 1
ATOM 881 N N . GLY A 1 106 ? -1.509 4.580 3.936 1.00 90.94 106 GLY A N 1
ATOM 882 C CA . GLY A 1 106 ? -1.394 6.026 4.168 1.00 90.94 106 GLY A CA 1
ATOM 883 C C . GLY A 1 106 ? -2.048 6.884 3.078 1.00 90.94 106 GLY A C 1
ATOM 884 O O . GLY A 1 106 ? -1.881 8.101 3.065 1.00 90.94 106 GLY A O 1
ATOM 885 N N . ALA A 1 107 ? -2.796 6.258 2.165 1.00 91.31 107 ALA A N 1
ATOM 886 C CA . ALA A 1 107 ? -3.448 6.900 1.026 1.00 91.31 107 ALA A CA 1
ATOM 887 C C . ALA A 1 107 ? -4.726 7.676 1.392 1.00 91.31 107 ALA A C 1
ATOM 889 O O . ALA A 1 107 ? -5.407 8.200 0.515 1.00 91.31 107 ALA A O 1
ATOM 890 N N . ASP A 1 108 ? -5.037 7.779 2.685 1.00 93.69 108 ASP A N 1
ATOM 891 C CA . ASP A 1 108 ? -6.037 8.686 3.249 1.00 93.69 108 ASP A CA 1
ATOM 892 C C . ASP A 1 108 ? -5.516 10.128 3.411 1.00 93.69 108 ASP A C 1
ATOM 894 O O . ASP A 1 108 ? -6.262 11.014 3.829 1.00 93.69 108 ASP A O 1
ATOM 898 N N . LYS A 1 109 ? -4.234 10.374 3.109 1.00 91.62 109 LYS A N 1
ATOM 899 C CA . LYS A 1 109 ? -3.588 11.693 3.159 1.00 91.62 109 LYS A CA 1
ATOM 900 C C . LYS A 1 109 ? -3.329 12.248 1.761 1.00 91.62 109 LYS A C 1
ATOM 902 O O . LYS A 1 109 ? -3.280 11.516 0.775 1.00 91.62 109 LYS A O 1
ATOM 907 N N . GLU A 1 110 ? -3.105 13.558 1.681 1.00 91.69 110 GLU A N 1
ATOM 908 C CA . GLU A 1 110 ? -2.665 14.199 0.440 1.00 91.69 110 GLU A CA 1
ATOM 909 C C . GLU A 1 110 ? -1.316 13.629 -0.019 1.00 91.69 110 GLU A C 1
ATOM 911 O O . GLU A 1 110 ? -0.418 13.383 0.791 1.00 91.69 110 GLU A O 1
ATOM 916 N N . PHE A 1 111 ? -1.156 13.417 -1.325 1.00 92.81 111 PHE A N 1
ATOM 917 C CA . PHE A 1 111 ? 0.064 12.834 -1.877 1.00 92.81 111 PHE A CA 1
ATOM 918 C C . PHE A 1 111 ? 1.316 13.626 -1.508 1.00 92.81 111 PHE A C 1
ATOM 920 O O . PHE A 1 111 ? 1.318 14.856 -1.511 1.00 92.81 111 PHE A O 1
ATOM 927 N N . TYR A 1 112 ? 2.401 12.895 -1.2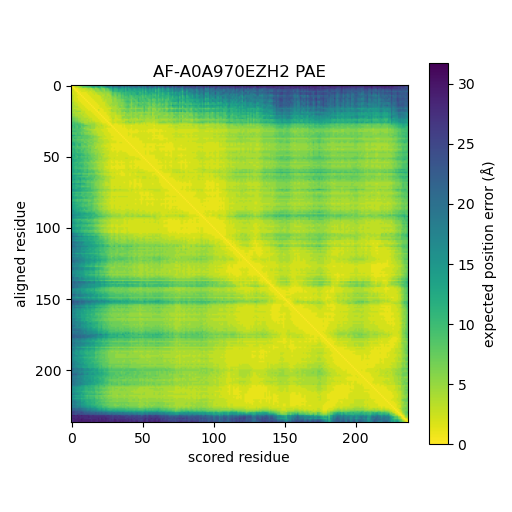35 1.00 93.38 112 TYR A N 1
ATOM 928 C CA . TYR A 1 112 ? 3.696 13.455 -0.845 1.00 93.38 112 TYR A CA 1
ATOM 929 C C . TYR A 1 112 ? 3.661 14.294 0.441 1.00 93.38 112 TYR A C 1
ATOM 931 O O . TYR A 1 112 ? 4.570 15.082 0.702 1.00 93.38 112 TYR A O 1
ATOM 939 N N . THR A 1 113 ? 2.639 14.095 1.272 1.00 92.81 113 THR A N 1
ATOM 940 C CA . THR A 1 113 ? 2.628 14.525 2.672 1.00 92.81 113 THR A CA 1
ATOM 941 C C . THR A 1 113 ? 2.947 13.334 3.574 1.00 92.81 113 THR A C 1
ATOM 943 O O . THR A 1 113 ? 2.812 12.187 3.156 1.00 92.81 113 THR A O 1
ATOM 946 N N . ASN A 1 114 ? 3.405 13.587 4.804 1.00 91.81 114 ASN A N 1
ATOM 947 C CA . ASN A 1 114 ? 3.733 12.531 5.774 1.00 91.81 114 ASN A CA 1
ATOM 948 C C . ASN A 1 114 ? 4.674 11.437 5.217 1.00 91.81 114 ASN A C 1
ATOM 950 O O . ASN A 1 114 ? 4.476 10.248 5.464 1.00 91.81 114 ASN A O 1
ATOM 954 N N . ILE A 1 115 ? 5.673 11.842 4.427 1.00 95.38 115 ILE A N 1
ATOM 955 C CA . ILE A 1 115 ? 6.611 10.913 3.794 1.00 95.38 115 ILE A CA 1
ATOM 956 C C . ILE A 1 115 ? 7.440 10.210 4.867 1.00 95.38 115 ILE A C 1
ATOM 958 O O . ILE A 1 115 ? 8.064 10.849 5.715 1.00 95.38 115 ILE A O 1
ATOM 962 N N . GLN A 1 116 ? 7.478 8.888 4.780 1.00 94.81 116 GLN A N 1
ATOM 963 C CA . GLN A 1 116 ? 8.290 8.016 5.607 1.00 94.81 116 GLN A CA 1
ATOM 964 C C . GLN A 1 116 ? 9.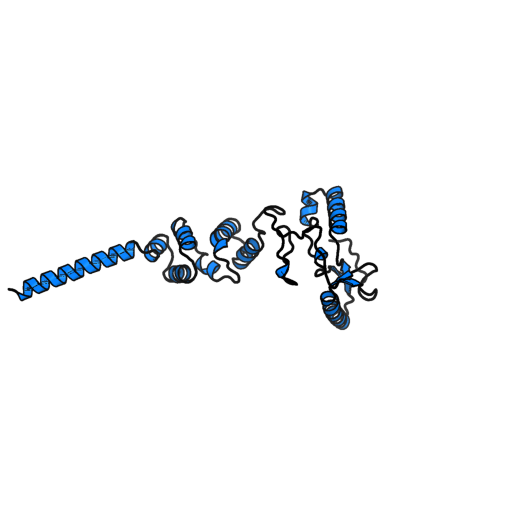402 7.399 4.771 1.00 94.81 116 GLN A C 1
ATOM 966 O O . GLN A 1 116 ? 9.259 7.164 3.568 1.00 94.81 116 GLN A O 1
ATOM 971 N N . LYS A 1 117 ? 10.520 7.099 5.427 1.00 96.88 117 LYS A N 1
ATOM 972 C CA . LYS A 1 117 ? 11.547 6.255 4.832 1.00 96.88 117 LYS A CA 1
ATOM 973 C C . LYS A 1 117 ? 11.010 4.834 4.691 1.00 96.88 117 LYS A C 1
ATOM 975 O O . LYS A 1 117 ? 10.408 4.295 5.617 1.00 96.88 117 LYS A O 1
ATOM 980 N N . THR A 1 118 ? 11.260 4.230 3.540 1.00 95.81 118 THR A N 1
ATOM 981 C CA . THR A 1 118 ? 10.874 2.847 3.260 1.00 95.81 118 THR A CA 1
ATOM 982 C C . THR A 1 118 ? 11.670 1.854 4.116 1.00 95.81 118 THR A C 1
ATOM 984 O O . THR A 1 118 ? 12.873 2.015 4.321 1.00 95.81 118 THR A O 1
ATOM 987 N N . ASP A 1 119 ? 11.012 0.793 4.591 1.00 95.62 119 ASP A N 1
ATOM 988 C CA . ASP A 1 119 ? 11.657 -0.303 5.321 1.00 95.62 119 ASP A CA 1
ATOM 989 C C . ASP A 1 119 ? 12.305 -1.307 4.354 1.00 95.62 119 ASP A C 1
ATOM 991 O O . ASP A 1 119 ? 11.650 -2.189 3.796 1.00 95.62 119 ASP A O 1
ATOM 995 N N . TYR A 1 120 ? 13.622 -1.190 4.178 1.00 95.12 120 TYR A N 1
ATOM 996 C CA . TYR A 1 120 ? 14.391 -2.051 3.274 1.00 95.12 120 TYR A CA 1
ATOM 997 C C . TYR A 1 120 ? 14.464 -3.514 3.741 1.00 95.12 120 TYR A C 1
ATOM 999 O O . TYR A 1 120 ? 14.749 -4.396 2.933 1.00 95.12 120 TYR A O 1
ATOM 1007 N N . SER A 1 121 ? 14.161 -3.809 5.014 1.00 95.69 121 SER A N 1
ATOM 1008 C CA . SER A 1 121 ? 14.180 -5.187 5.534 1.00 95.69 121 SER A CA 1
ATOM 1009 C C . SER A 1 121 ? 13.073 -6.073 4.954 1.00 95.69 121 SER A C 1
ATOM 1011 O O . SER A 1 121 ? 13.095 -7.290 5.131 1.00 95.69 121 SER A O 1
ATOM 1013 N N . LYS A 1 122 ? 12.106 -5.478 4.243 1.00 95.00 122 LYS A N 1
ATOM 1014 C CA . LYS A 1 122 ? 10.980 -6.184 3.624 1.00 95.00 122 LYS A CA 1
ATOM 1015 C C . LYS A 1 122 ? 11.331 -6.920 2.328 1.00 95.00 122 LYS A C 1
ATOM 1017 O O . LYS A 1 122 ? 10.496 -7.676 1.836 1.00 95.00 122 LYS A O 1
ATOM 1022 N N . GLY A 1 123 ? 12.544 -6.758 1.792 1.00 93.50 123 GLY A N 1
ATOM 1023 C CA . GLY A 1 123 ? 12.984 -7.469 0.586 1.00 93.50 123 GLY A CA 1
ATOM 1024 C C . GLY A 1 123 ? 12.045 -7.212 -0.597 1.00 93.50 123 GLY A C 1
ATOM 1025 O O . GLY A 1 123 ? 11.780 -6.062 -0.929 1.00 93.50 123 GLY A O 1
ATOM 1026 N N . ASN A 1 124 ? 11.495 -8.268 -1.204 1.00 94.38 124 ASN A N 1
ATOM 1027 C CA . ASN A 1 124 ? 10.556 -8.145 -2.331 1.00 94.38 124 ASN A CA 1
ATOM 1028 C C . ASN A 1 124 ? 9.173 -7.590 -1.937 1.00 94.38 124 ASN A C 1
ATOM 1030 O O . ASN A 1 124 ? 8.383 -7.257 -2.811 1.00 94.38 124 ASN A O 1
ATOM 1034 N N . LEU A 1 125 ? 8.878 -7.469 -0.636 1.00 95.00 125 LEU A N 1
ATOM 1035 C CA . LEU A 1 125 ? 7.659 -6.839 -0.110 1.00 95.00 125 LEU A CA 1
ATOM 1036 C C . LEU A 1 125 ? 7.890 -5.377 0.306 1.00 95.00 125 LEU A C 1
ATOM 1038 O O . LEU A 1 125 ? 7.148 -4.834 1.126 1.00 95.00 125 LEU A O 1
ATOM 1042 N N . ILE A 1 126 ? 8.960 -4.759 -0.195 1.00 95.75 126 ILE A N 1
ATOM 1043 C CA . ILE A 1 126 ? 9.256 -3.346 0.021 1.00 95.75 126 ILE A CA 1
ATOM 1044 C C . ILE A 1 126 ? 8.097 -2.474 -0.484 1.00 95.75 126 ILE A C 1
ATOM 1046 O O . ILE A 1 126 ? 7.620 -2.645 -1.600 1.00 95.75 126 ILE A O 1
ATOM 1050 N N . LEU A 1 127 ? 7.633 -1.541 0.350 1.00 95.25 127 LEU A N 1
ATOM 1051 C CA . LEU A 1 127 ? 6.560 -0.616 -0.012 1.00 95.25 127 LEU A CA 1
ATOM 1052 C C . LEU A 1 127 ? 7.167 0.698 -0.493 1.00 95.25 127 LEU A C 1
ATOM 1054 O O . LEU A 1 127 ? 7.697 1.449 0.320 1.00 95.25 127 LEU A O 1
ATOM 1058 N N . VAL A 1 128 ? 7.056 0.983 -1.789 1.00 97.12 128 VAL A N 1
ATOM 1059 C CA . VAL A 1 128 ? 7.482 2.256 -2.384 1.00 97.12 128 VAL A CA 1
ATOM 1060 C C . VAL A 1 128 ? 6.271 2.909 -3.022 1.00 97.12 128 VAL A C 1
ATOM 1062 O O . VAL A 1 128 ? 5.660 2.370 -3.936 1.00 97.12 128 VAL A O 1
ATOM 1065 N N . ASN A 1 129 ? 5.876 4.064 -2.503 1.00 95.31 129 ASN A N 1
ATOM 1066 C CA . ASN A 1 129 ? 4.710 4.789 -2.997 1.00 95.31 129 ASN A CA 1
ATOM 1067 C C . ASN A 1 129 ? 4.832 6.273 -2.644 1.00 95.31 129 ASN A C 1
ATOM 1069 O O . ASN A 1 129 ? 5.841 6.710 -2.101 1.00 95.31 129 ASN A O 1
ATOM 1073 N N . LYS A 1 130 ? 3.789 7.074 -2.880 1.00 95.75 130 LYS A N 1
ATOM 1074 C CA . LYS A 1 130 ? 3.796 8.526 -2.602 1.00 95.75 130 LYS A CA 1
ATOM 1075 C C . LYS A 1 130 ? 4.021 8.899 -1.123 1.00 95.75 130 LYS A C 1
ATOM 1077 O O . LYS A 1 130 ? 4.265 10.066 -0.834 1.00 95.75 130 LYS A O 1
ATOM 1082 N N . PHE A 1 131 ? 3.974 7.928 -0.211 1.00 95.69 131 PHE A N 1
ATOM 1083 C CA . PHE A 1 131 ? 4.163 8.084 1.234 1.00 95.69 131 PHE A CA 1
ATOM 1084 C C . PHE A 1 131 ? 5.405 7.356 1.765 1.00 95.69 131 PHE A C 1
ATOM 1086 O O . PHE A 1 131 ? 5.845 7.660 2.867 1.00 95.69 131 PHE A O 1
ATOM 1093 N N . HIS A 1 132 ? 5.993 6.437 0.995 1.00 96.38 132 HIS A N 1
ATOM 1094 C CA . HIS A 1 132 ? 7.173 5.660 1.375 1.00 96.38 132 HIS A CA 1
ATOM 1095 C C . HIS A 1 132 ? 8.276 5.869 0.342 1.00 96.38 132 HIS A C 1
ATOM 1097 O O . HIS A 1 132 ? 8.141 5.473 -0.817 1.00 96.38 132 HIS A O 1
ATOM 1103 N N . LYS A 1 133 ? 9.344 6.545 0.769 1.00 97.56 133 LYS A N 1
ATOM 1104 C CA . LYS A 1 133 ? 10.446 6.993 -0.084 1.00 97.56 133 LYS A CA 1
ATOM 1105 C C . LYS A 1 133 ? 11.666 6.080 0.055 1.00 97.56 133 LYS A C 1
ATOM 1107 O O . LYS A 1 133 ? 12.024 5.685 1.167 1.00 97.56 133 LYS A O 1
ATOM 1112 N N . LEU A 1 134 ? 12.303 5.766 -1.064 1.00 98.31 134 LEU A N 1
ATOM 1113 C CA . LEU A 1 134 ? 13.675 5.282 -1.153 1.00 98.31 134 LEU A CA 1
ATOM 1114 C C . LEU A 1 134 ? 14.638 6.470 -1.062 1.00 98.31 134 LEU A C 1
ATOM 1116 O O . LEU A 1 134 ? 14.444 7.499 -1.718 1.00 98.31 134 LEU A O 1
ATOM 1120 N N . GLU A 1 135 ? 15.686 6.317 -0.264 1.00 97.50 135 GLU A N 1
ATOM 1121 C CA . GLU A 1 135 ? 16.793 7.271 -0.242 1.00 97.50 135 GLU A CA 1
ATOM 1122 C C . GLU A 1 135 ? 17.511 7.315 -1.596 1.00 97.50 135 GLU A C 1
ATOM 1124 O O . GLU A 1 135 ? 17.477 6.360 -2.373 1.00 97.50 135 GLU A O 1
ATOM 1129 N N . GLU A 1 136 ? 18.164 8.440 -1.869 1.00 96.75 136 GLU A N 1
ATOM 1130 C CA . GLU A 1 136 ? 18.901 8.678 -3.115 1.00 96.75 136 GLU A CA 1
ATOM 1131 C C . GLU A 1 136 ? 20.037 7.668 -3.335 1.00 96.75 136 GLU A C 1
ATOM 1133 O O . GLU A 1 136 ? 20.306 7.273 -4.465 1.00 96.75 136 GLU A O 1
ATOM 1138 N N . ASP A 1 137 ? 20.649 7.194 -2.250 1.00 95.06 137 ASP A N 1
ATOM 1139 C CA . ASP A 1 137 ? 21.738 6.217 -2.248 1.00 95.06 137 ASP A CA 1
ATOM 1140 C C . ASP A 1 137 ? 21.261 4.755 -2.158 1.00 95.06 137 ASP A C 1
ATOM 1142 O O . ASP A 1 137 ? 22.062 3.859 -1.884 1.00 95.06 137 ASP A O 1
ATOM 1146 N N . TYR A 1 138 ? 19.967 4.486 -2.372 1.00 95.94 138 TYR A N 1
ATOM 1147 C CA . TYR A 1 138 ? 19.440 3.124 -2.375 1.00 95.94 138 TYR A CA 1
ATOM 1148 C C . TYR A 1 138 ? 20.077 2.282 -3.490 1.00 95.94 138 TYR A C 1
ATOM 1150 O O . TYR A 1 138 ? 19.985 2.606 -4.674 1.00 95.94 138 TYR A O 1
ATOM 1158 N N . VAL A 1 139 ? 20.700 1.168 -3.102 1.00 89.75 139 VAL A N 1
ATOM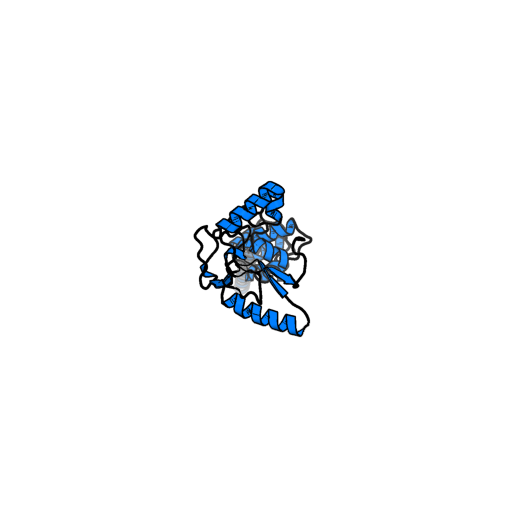 1159 C CA . VAL A 1 139 ? 21.379 0.247 -4.017 1.00 89.75 139 VAL A CA 1
ATOM 1160 C C . VAL A 1 139 ? 20.502 -0.971 -4.278 1.00 89.75 139 VAL A C 1
ATOM 1162 O O . VAL A 1 139 ? 20.021 -1.618 -3.347 1.00 89.75 139 VAL A O 1
ATOM 1165 N N . VAL A 1 140 ? 20.349 -1.314 -5.556 1.00 94.19 140 VAL A N 1
ATOM 1166 C CA . VAL A 1 140 ? 19.684 -2.544 -5.989 1.00 94.19 140 VAL A CA 1
ATOM 1167 C C . VAL A 1 140 ? 20.728 -3.619 -6.268 1.00 94.19 140 VAL A C 1
ATOM 1169 O O . VAL A 1 140 ? 21.587 -3.461 -7.133 1.00 94.19 140 VAL A O 1
ATOM 1172 N N . GLU A 1 141 ? 20.641 -4.725 -5.537 1.00 92.69 141 GLU A N 1
ATOM 1173 C CA . GLU A 1 141 ? 21.458 -5.917 -5.775 1.00 92.69 141 GLU A CA 1
ATOM 1174 C C . GLU A 1 141 ? 20.857 -6.794 -6.887 1.00 92.69 141 GLU A C 1
ATOM 1176 O O . GLU A 1 141 ? 19.661 -6.718 -7.182 1.00 92.69 141 GLU A O 1
ATOM 1181 N N . ASP A 1 142 ? 21.694 -7.637 -7.498 1.00 94.56 142 ASP A N 1
ATOM 1182 C CA . ASP A 1 142 ? 21.303 -8.639 -8.502 1.00 94.56 142 ASP A CA 1
ATOM 1183 C C . ASP A 1 142 ? 20.595 -8.092 -9.757 1.00 94.56 142 ASP A C 1
ATOM 1185 O O . ASP A 1 142 ? 19.788 -8.787 -10.383 1.00 94.56 142 ASP A O 1
ATOM 1189 N N . LEU A 1 143 ? 20.914 -6.859 -10.165 1.00 97.19 143 LEU A N 1
ATOM 1190 C CA . LEU A 1 143 ? 20.504 -6.335 -11.469 1.00 97.19 143 LEU A CA 1
ATOM 1191 C C . LEU A 1 143 ? 21.237 -7.060 -12.605 1.00 97.19 143 LEU A C 1
ATOM 1193 O O . LEU A 1 143 ? 22.465 -7.160 -12.619 1.00 97.19 143 LEU A O 1
ATOM 1197 N N . VAL A 1 144 ? 20.474 -7.521 -13.593 1.00 98.00 144 VAL A N 1
ATOM 1198 C CA . VAL A 1 144 ? 20.978 -8.181 -14.802 1.00 98.00 144 VAL A CA 1
ATOM 1199 C C . VAL A 1 144 ? 20.418 -7.500 -16.053 1.00 98.00 144 VAL A C 1
ATOM 1201 O O . VAL A 1 144 ? 19.288 -7.002 -16.017 1.00 98.00 144 VAL A O 1
ATOM 1204 N N . PRO A 1 145 ? 21.181 -7.454 -17.161 1.00 97.75 145 PRO A N 1
ATOM 1205 C CA . PRO A 1 145 ? 20.680 -6.913 -18.417 1.00 97.75 145 PRO A CA 1
ATOM 1206 C C . PRO A 1 145 ? 19.582 -7.812 -18.993 1.00 97.75 145 PRO A C 1
ATOM 1208 O O . PRO A 1 145 ? 19.645 -9.042 -18.896 1.00 97.75 145 PRO A O 1
ATOM 1211 N N . VAL A 1 146 ? 18.600 -7.198 -19.645 1.00 97.69 146 VAL A N 1
ATOM 1212 C CA . VAL A 1 146 ? 17.527 -7.909 -20.343 1.00 97.69 146 VAL A CA 1
ATOM 1213 C C . VAL A 1 146 ? 17.931 -8.156 -21.798 1.00 97.69 146 VAL A C 1
ATOM 1215 O O . VAL A 1 146 ? 18.418 -7.267 -22.490 1.00 97.69 146 VAL A O 1
ATOM 1218 N N . SER A 1 147 ? 17.732 -9.384 -22.278 1.00 96.75 147 SER A N 1
ATOM 1219 C CA . SER A 1 147 ? 17.998 -9.750 -23.675 1.00 96.75 147 SER A CA 1
ATOM 1220 C C . SER A 1 147 ? 17.073 -9.008 -24.647 1.00 96.75 147 SER A C 1
ATOM 1222 O O . SER A 1 147 ? 15.887 -8.840 -24.367 1.00 96.75 147 SER A O 1
ATOM 1224 N N . LEU A 1 148 ? 17.574 -8.705 -25.851 1.00 94.56 148 LEU A N 1
ATOM 1225 C CA . LEU A 1 148 ? 16.793 -8.119 -26.954 1.00 94.56 148 LEU A CA 1
ATOM 1226 C C . LEU A 1 148 ? 15.598 -8.976 -27.410 1.00 94.56 148 LEU A C 1
ATOM 1228 O O . LEU A 1 148 ? 14.744 -8.524 -28.167 1.00 94.56 148 LEU A O 1
ATOM 1232 N N . GLN A 1 149 ? 15.537 -10.233 -26.972 1.00 94.06 149 GLN A N 1
ATOM 1233 C CA . GLN A 1 149 ? 14.363 -11.084 -27.156 1.00 94.06 149 GLN A CA 1
ATOM 1234 C C . GLN A 1 149 ? 13.144 -10.589 -26.357 1.00 94.06 149 GLN A C 1
ATOM 1236 O O . GLN A 1 149 ? 12.008 -10.856 -26.749 1.00 94.06 149 GLN A O 1
ATOM 1241 N N . TYR A 1 150 ? 13.387 -9.908 -25.238 1.00 95.38 150 TYR A N 1
ATOM 1242 C CA . TYR A 1 150 ? 12.384 -9.559 -24.235 1.00 95.38 150 TYR A CA 1
ATOM 1243 C C . TYR A 1 150 ? 12.170 -8.052 -24.103 1.00 95.38 150 TYR A C 1
ATOM 1245 O O . TYR A 1 150 ? 11.122 -7.650 -23.613 1.00 95.38 150 TYR A O 1
ATOM 1253 N N . ALA A 1 151 ? 13.128 -7.224 -24.520 1.00 94.62 151 ALA A N 1
ATOM 1254 C CA . ALA A 1 151 ? 13.071 -5.767 -24.415 1.00 94.62 151 ALA A CA 1
ATOM 1255 C C . ALA A 1 151 ? 13.890 -5.101 -25.529 1.00 94.62 151 ALA A C 1
ATOM 1257 O O . ALA A 1 151 ? 14.624 -5.772 -26.254 1.00 94.62 151 ALA A O 1
ATOM 1258 N N . TYR A 1 152 ? 13.808 -3.775 -25.643 1.00 89.94 152 TYR A N 1
ATOM 1259 C CA . TYR A 1 152 ? 14.815 -3.008 -26.380 1.00 89.94 152 TYR A CA 1
ATOM 1260 C C . TYR A 1 152 ? 16.147 -2.957 -25.605 1.00 89.94 152 TYR A C 1
ATOM 1262 O O . TYR A 1 152 ? 16.286 -3.557 -24.540 1.00 89.94 152 TYR A O 1
ATOM 1270 N N . ASP A 1 153 ? 17.165 -2.303 -26.162 1.00 91.81 153 ASP A N 1
ATOM 1271 C CA . ASP A 1 153 ? 18.461 -2.184 -25.486 1.00 91.81 153 ASP A CA 1
ATOM 1272 C C . ASP A 1 153 ? 18.380 -1.274 -24.245 1.00 91.81 153 ASP A C 1
ATOM 1274 O O . ASP A 1 153 ? 17.532 -0.386 -24.168 1.00 91.81 153 ASP A O 1
ATOM 1278 N N . GLY A 1 154 ? 19.286 -1.479 -23.287 1.00 92.19 154 GLY A N 1
ATOM 1279 C CA . GLY A 1 154 ? 19.432 -0.616 -22.108 1.00 92.19 154 GLY A CA 1
ATOM 1280 C C . GLY A 1 154 ? 18.563 -0.972 -20.896 1.00 92.19 154 GLY A C 1
ATOM 1281 O O . GLY A 1 154 ? 18.598 -0.251 -19.902 1.00 92.19 154 GLY A O 1
ATOM 1282 N N . HIS A 1 155 ? 17.822 -2.082 -20.933 1.00 96.25 155 HIS A N 1
ATOM 1283 C CA . HIS A 1 155 ? 16.998 -2.523 -19.807 1.00 96.25 155 HIS A CA 1
ATOM 1284 C C . HIS A 1 155 ? 17.770 -3.394 -18.810 1.00 96.25 155 HIS A C 1
ATOM 1286 O O . HIS A 1 155 ? 18.470 -4.339 -19.184 1.00 96.25 155 HIS A O 1
ATOM 1292 N N . TYR A 1 156 ? 17.565 -3.108 -17.525 1.00 97.69 156 TYR A N 1
ATOM 1293 C CA . TYR A 1 156 ? 18.066 -3.885 -16.393 1.00 97.69 156 TYR A CA 1
ATOM 1294 C C . TYR A 1 156 ? 16.917 -4.161 -15.428 1.00 97.69 156 TYR A C 1
ATOM 1296 O O . TYR A 1 156 ? 16.060 -3.304 -15.220 1.00 97.69 156 TYR A O 1
ATOM 1304 N N . ILE A 1 157 ? 16.896 -5.346 -14.830 1.00 97.50 157 ILE A N 1
ATOM 1305 C CA . ILE A 1 157 ? 15.934 -5.734 -13.788 1.00 97.50 157 ILE A CA 1
ATOM 1306 C C . ILE A 1 157 ? 16.602 -6.685 -12.809 1.00 97.50 157 ILE A C 1
ATOM 1308 O O . ILE A 1 157 ? 17.652 -7.256 -13.116 1.00 97.50 157 ILE A O 1
ATOM 1312 N N . LYS A 1 158 ? 15.997 -6.887 -11.636 1.00 97.88 158 LYS A N 1
ATOM 1313 C CA . LYS A 1 158 ? 16.452 -7.944 -10.733 1.00 97.88 158 LYS A CA 1
ATOM 1314 C C . LYS A 1 158 ? 16.367 -9.303 -11.420 1.00 97.88 158 LYS A C 1
ATOM 1316 O O . LYS A 1 158 ? 15.389 -9.601 -12.106 1.00 97.88 158 LYS A O 1
ATOM 1321 N N . LYS A 1 159 ? 17.368 -10.149 -11.190 1.00 97.88 159 LYS A N 1
ATOM 1322 C CA . LYS A 1 159 ? 17.452 -11.491 -11.779 1.00 97.88 159 LYS A CA 1
ATOM 1323 C C . LYS A 1 159 ? 16.181 -12.322 -11.572 1.00 97.88 159 LYS A C 1
ATOM 1325 O O . LYS A 1 159 ? 15.684 -12.905 -12.527 1.00 97.88 159 LYS A O 1
ATOM 1330 N N . GLU A 1 160 ? 15.629 -12.318 -10.363 1.00 97.00 160 GLU A N 1
ATOM 1331 C CA . GLU A 1 160 ? 14.383 -13.030 -10.042 1.00 97.00 160 GLU A CA 1
ATOM 1332 C C . GLU A 1 160 ? 13.190 -12.524 -10.874 1.00 97.00 160 GLU A C 1
ATOM 1334 O O . GLU A 1 160 ? 12.344 -13.309 -11.299 1.00 97.00 160 GLU A O 1
ATOM 1339 N N . VAL A 1 161 ? 13.126 -11.220 -11.166 1.00 97.94 161 VAL A N 1
ATOM 1340 C CA . VAL A 1 161 ? 12.071 -10.639 -12.013 1.00 97.94 161 VAL A CA 1
ATOM 1341 C C . VAL A 1 161 ? 12.228 -11.115 -13.450 1.00 97.94 161 VAL A C 1
ATOM 1343 O O . VAL A 1 161 ? 11.237 -11.467 -14.080 1.00 97.94 161 VAL A O 1
ATOM 1346 N N . LEU A 1 162 ? 13.463 -11.169 -13.963 1.00 98.19 162 LEU A N 1
ATOM 1347 C CA . LEU A 1 162 ? 13.733 -11.686 -15.305 1.00 98.19 162 LEU A CA 1
ATOM 1348 C C . LEU A 1 162 ? 13.313 -13.151 -15.435 1.00 98.19 162 LEU A C 1
ATOM 1350 O O . LEU A 1 162 ? 12.680 -13.510 -16.422 1.00 98.19 162 LEU A O 1
ATOM 1354 N N . GLU A 1 163 ? 13.651 -13.983 -14.450 1.00 97.94 163 GLU A N 1
ATOM 1355 C CA . GLU A 1 163 ? 13.296 -15.406 -14.440 1.00 97.94 163 GLU A CA 1
ATOM 1356 C C . GLU A 1 163 ? 11.772 -15.594 -14.487 1.00 97.94 163 GLU A C 1
ATOM 1358 O O . GLU A 1 163 ? 11.272 -16.271 -15.382 1.00 97.94 163 GLU A O 1
ATOM 1363 N N . ASN A 1 164 ? 11.023 -14.897 -13.626 1.00 98.00 164 ASN A N 1
ATOM 1364 C CA . ASN A 1 164 ? 9.557 -14.958 -13.637 1.00 98.00 164 ASN A CA 1
ATOM 1365 C C . ASN A 1 164 ? 8.937 -14.346 -14.908 1.00 98.00 164 ASN A C 1
ATOM 1367 O O . ASN A 1 164 ? 7.916 -14.827 -15.403 1.00 98.00 164 ASN A O 1
ATOM 1371 N N . PHE A 1 165 ? 9.534 -13.286 -15.462 1.00 98.12 165 PHE A N 1
ATOM 1372 C CA . PHE A 1 165 ? 9.056 -12.691 -16.709 1.00 98.12 165 PHE A CA 1
ATOM 1373 C C . PHE A 1 165 ? 9.232 -13.639 -17.898 1.00 98.12 165 PHE A C 1
ATOM 1375 O O . PHE A 1 165 ? 8.380 -13.657 -18.782 1.00 98.12 165 PHE A O 1
ATOM 1382 N N . ILE A 1 166 ? 10.304 -14.434 -17.937 1.00 98.19 166 ILE A N 1
ATOM 1383 C CA . ILE A 1 166 ? 10.523 -15.424 -19.001 1.00 98.19 166 ILE A CA 1
ATOM 1384 C C . ILE A 1 166 ? 9.414 -16.481 -18.992 1.00 98.19 166 ILE A C 1
ATOM 1386 O O . ILE A 1 166 ? 8.897 -16.813 -20.061 1.00 98.19 166 ILE A O 1
ATOM 1390 N N . ASP A 1 167 ? 9.002 -16.949 -17.814 1.00 98.19 167 ASP A N 1
ATOM 1391 C CA . ASP A 1 167 ? 7.878 -17.882 -17.683 1.00 98.19 167 ASP A CA 1
ATOM 1392 C C . ASP A 1 167 ? 6.573 -17.245 -18.196 1.00 98.19 167 ASP A C 1
ATOM 1394 O O . ASP A 1 167 ? 5.909 -17.805 -19.071 1.00 98.19 167 ASP A O 1
ATOM 1398 N N . LEU A 1 168 ? 6.267 -16.011 -17.769 1.00 97.69 168 LEU A N 1
ATOM 1399 C CA . LEU A 1 168 ? 5.120 -15.246 -18.281 1.00 97.69 168 LEU A CA 1
ATOM 1400 C C . LEU A 1 168 ? 5.180 -15.052 -19.805 1.00 97.69 168 LEU A C 1
ATOM 1402 O O . LEU A 1 168 ? 4.163 -15.131 -20.493 1.00 97.69 168 LEU A O 1
ATOM 1406 N N . TRP A 1 169 ? 6.364 -14.776 -20.347 1.00 97.50 169 TRP A N 1
ATOM 1407 C CA . TRP A 1 169 ? 6.576 -14.574 -21.776 1.00 97.50 169 TRP A CA 1
ATOM 1408 C C . TRP A 1 169 ? 6.309 -15.853 -22.574 1.00 97.50 169 TRP A C 1
ATOM 1410 O O . TRP A 1 169 ? 5.705 -15.791 -23.650 1.00 97.50 169 TRP A O 1
ATOM 1420 N N . HIS A 1 170 ? 6.722 -17.011 -22.053 1.00 97.69 170 HIS A N 1
ATOM 1421 C CA . HIS A 1 170 ? 6.424 -18.309 -22.653 1.00 97.69 170 HIS A CA 1
ATOM 1422 C C . HIS A 1 170 ? 4.922 -18.594 -22.654 1.00 97.69 170 HIS A C 1
ATOM 1424 O O . HIS A 1 170 ? 4.372 -18.866 -23.725 1.00 97.69 170 HIS A O 1
ATOM 1430 N N . ASP A 1 171 ? 4.252 -18.425 -21.515 1.00 98.00 171 ASP A N 1
ATOM 1431 C CA . ASP A 1 171 ? 2.802 -18.607 -21.397 1.00 98.00 171 ASP A CA 1
ATOM 1432 C C . ASP A 1 171 ? 2.036 -17.667 -22.341 1.00 98.00 171 ASP A C 1
ATOM 1434 O O . ASP A 1 171 ? 1.116 -18.083 -23.053 1.00 98.00 171 ASP A O 1
ATOM 1438 N N . ALA A 1 172 ? 2.441 -16.395 -22.414 1.00 96.88 172 ALA A N 1
ATOM 1439 C CA . ALA A 1 172 ? 1.858 -15.424 -23.335 1.00 96.88 172 ALA A CA 1
ATOM 1440 C C . ALA A 1 172 ? 1.992 -15.891 -24.793 1.00 96.88 172 ALA A C 1
ATOM 1442 O O . ALA A 1 172 ? 1.017 -15.861 -25.549 1.00 96.88 172 ALA A O 1
ATOM 1443 N N . LYS A 1 173 ? 3.174 -16.390 -25.171 1.00 96.12 173 LYS A N 1
ATOM 1444 C CA . LYS A 1 173 ? 3.458 -16.889 -26.519 1.00 96.12 173 LYS A CA 1
ATOM 1445 C C . LYS A 1 173 ? 2.650 -18.128 -26.882 1.00 96.12 173 LYS A C 1
ATOM 1447 O O . LYS A 1 173 ? 2.165 -18.213 -28.010 1.00 96.12 173 LYS A O 1
ATOM 1452 N N . GLU A 1 174 ? 2.469 -19.062 -25.953 1.00 97.88 174 GLU A N 1
ATOM 1453 C CA . GLU A 1 174 ? 1.606 -20.234 -26.153 1.00 97.88 174 GLU A CA 1
ATOM 1454 C C . GLU A 1 174 ? 0.144 -19.841 -26.393 1.00 97.88 174 GLU A C 1
ATOM 1456 O O . GLU A 1 174 ? -0.553 -20.474 -27.186 1.00 97.88 174 GLU A O 1
ATOM 1461 N N . ASN A 1 175 ? -0.292 -18.735 -25.790 1.00 97.19 175 ASN A N 1
ATOM 1462 C CA . ASN A 1 175 ? -1.617 -18.152 -25.996 1.00 97.19 175 ASN A CA 1
ATOM 1463 C C . ASN A 1 175 ? -1.697 -17.203 -27.210 1.00 97.19 175 ASN A C 1
ATOM 1465 O O . ASN A 1 175 ? -2.723 -16.560 -27.429 1.00 97.19 175 ASN A O 1
ATOM 1469 N N . GLY A 1 176 ? -0.644 -17.123 -28.032 1.00 96.44 176 GLY A N 1
ATOM 1470 C CA . GLY A 1 176 ? -0.617 -16.317 -29.255 1.00 96.44 176 GLY A CA 1
ATOM 1471 C C . GLY A 1 176 ? -0.322 -14.829 -29.043 1.00 96.44 176 GLY A C 1
ATOM 1472 O O . GLY A 1 176 ? -0.454 -14.046 -29.985 1.00 96.44 176 GLY A O 1
ATOM 1473 N N . PHE A 1 177 ? 0.101 -14.427 -27.844 1.00 94.88 177 PHE A N 1
ATOM 1474 C CA . PHE A 1 177 ? 0.528 -13.064 -27.537 1.00 94.88 177 PHE A CA 1
ATOM 1475 C C . PHE A 1 177 ? 2.047 -12.936 -27.631 1.00 94.88 177 PHE A C 1
ATOM 1477 O O . PHE A 1 177 ? 2.795 -13.827 -27.249 1.00 94.88 177 PHE A O 1
ATOM 1484 N N . THR A 1 178 ? 2.532 -11.799 -28.121 1.00 93.81 178 THR A N 1
ATOM 1485 C CA . THR A 1 178 ? 3.954 -11.447 -28.016 1.00 93.81 178 THR A CA 1
ATOM 1486 C C . THR A 1 178 ? 4.052 -10.199 -27.166 1.00 93.81 178 THR A C 1
ATOM 1488 O O . THR A 1 178 ? 3.513 -9.162 -27.547 1.00 93.81 178 THR A O 1
ATOM 1491 N N . ILE A 1 179 ? 4.715 -10.313 -26.021 1.00 95.88 179 ILE A N 1
ATOM 1492 C CA . ILE A 1 179 ? 4.908 -9.218 -25.071 1.00 95.88 179 ILE A CA 1
ATOM 1493 C C . ILE A 1 179 ? 6.391 -8.878 -24.941 1.00 95.88 179 ILE A C 1
ATOM 1495 O O . ILE A 1 179 ? 7.250 -9.742 -25.137 1.00 95.88 179 ILE A O 1
ATOM 1499 N N . ILE A 1 180 ? 6.675 -7.622 -24.615 1.00 95.56 180 ILE A N 1
ATOM 1500 C CA . ILE A 1 180 ? 8.018 -7.111 -24.334 1.00 95.56 180 ILE A CA 1
ATOM 1501 C C . ILE A 1 180 ? 7.997 -6.219 -23.091 1.00 95.56 180 ILE A C 1
ATOM 1503 O O . ILE A 1 180 ? 6.971 -5.622 -22.763 1.00 95.56 180 ILE A O 1
ATOM 1507 N N . ILE A 1 181 ? 9.140 -6.103 -22.425 1.00 96.00 181 ILE A N 1
ATOM 1508 C CA . ILE A 1 181 ? 9.386 -5.104 -21.389 1.00 96.00 181 ILE A CA 1
ATOM 1509 C C . ILE A 1 181 ? 9.607 -3.758 -22.085 1.00 96.00 181 ILE A C 1
ATOM 1511 O O . ILE A 1 181 ? 10.509 -3.615 -22.910 1.00 96.00 181 ILE A O 1
ATOM 1515 N N . ASN A 1 182 ? 8.760 -2.790 -21.748 1.00 93.56 182 ASN A N 1
ATOM 1516 C CA . ASN A 1 182 ? 8.818 -1.410 -22.223 1.00 93.56 182 ASN A CA 1
ATOM 1517 C C . ASN A 1 182 ? 9.580 -0.495 -21.257 1.00 93.56 182 ASN A C 1
ATOM 1519 O O . ASN A 1 182 ? 10.234 0.454 -21.672 1.00 93.56 182 ASN A O 1
ATOM 1523 N N . SER A 1 183 ? 9.486 -0.769 -19.958 1.00 94.56 183 SER A N 1
ATOM 1524 C CA . SER A 1 183 ? 10.172 -0.011 -18.915 1.00 94.56 183 SER A CA 1
ATOM 1525 C C . SER A 1 183 ? 10.592 -0.952 -17.798 1.00 94.56 183 SER A C 1
ATOM 1527 O O . SER A 1 183 ? 9.951 -1.977 -17.560 1.00 94.56 183 SER A O 1
ATOM 1529 N N . SER A 1 184 ? 11.697 -0.624 -17.145 1.00 96.50 184 SER A N 1
ATOM 1530 C CA . SER A 1 184 ? 12.381 -1.483 -16.180 1.00 96.50 184 SER A CA 1
ATOM 1531 C C . SER A 1 184 ? 13.070 -0.638 -15.111 1.00 96.50 184 SER A C 1
ATOM 1533 O O . SER A 1 184 ? 12.700 0.516 -14.909 1.00 96.50 184 SER A O 1
ATOM 1535 N N . TYR A 1 185 ? 14.119 -1.168 -14.471 1.00 97.94 185 TYR A N 1
ATOM 1536 C CA . TYR A 1 185 ? 14.898 -0.415 -13.496 1.00 97.94 185 TYR A CA 1
ATOM 1537 C C . TYR A 1 185 ? 15.254 0.989 -13.996 1.00 97.94 185 TYR A C 1
ATOM 1539 O O . TYR A 1 185 ? 15.805 1.160 -15.086 1.00 97.94 185 TYR A O 1
ATOM 1547 N N . ARG A 1 186 ? 14.935 1.971 -13.158 1.00 96.31 186 ARG A N 1
ATOM 1548 C CA . ARG A 1 186 ? 15.299 3.378 -13.307 1.00 96.31 186 ARG A CA 1
ATOM 1549 C C . ARG A 1 186 ? 15.990 3.775 -12.023 1.00 96.31 186 ARG A C 1
ATOM 1551 O O . ARG A 1 186 ? 15.404 3.593 -10.963 1.00 96.31 186 ARG A O 1
ATOM 1558 N N . ASP A 1 187 ? 17.206 4.291 -12.100 1.00 96.81 187 ASP A N 1
ATOM 1559 C CA . ASP A 1 187 ? 17.856 4.837 -10.913 1.00 96.81 187 ASP A CA 1
ATOM 1560 C C . ASP A 1 187 ? 17.194 6.158 -10.470 1.00 96.81 187 ASP A C 1
ATOM 1562 O O . ASP A 1 187 ? 16.244 6.663 -11.083 1.00 96.81 187 ASP A O 1
ATOM 1566 N N . TYR A 1 188 ? 17.661 6.694 -9.341 1.00 97.81 188 TYR A N 1
ATOM 1567 C CA . TYR A 1 188 ? 17.119 7.927 -8.777 1.00 97.81 188 TYR A CA 1
ATOM 1568 C C . TYR A 1 188 ? 17.268 9.118 -9.730 1.00 97.81 188 TYR A C 1
ATOM 1570 O O . TYR A 1 188 ? 16.304 9.861 -9.921 1.00 97.81 188 TYR A O 1
ATOM 1578 N N . GLU A 1 189 ? 18.442 9.282 -10.344 1.00 97.62 189 GLU A N 1
ATOM 1579 C CA . GLU A 1 189 ? 18.742 10.408 -11.233 1.00 97.62 189 GLU A CA 1
ATOM 1580 C C . GLU A 1 189 ? 17.867 10.372 -12.492 1.00 97.62 189 GLU A C 1
ATOM 1582 O O . GLU A 1 189 ? 17.279 11.385 -12.877 1.00 97.62 189 GLU A O 1
ATOM 1587 N N . TYR A 1 190 ? 17.689 9.194 -13.093 1.00 96.38 190 TYR A N 1
ATOM 1588 C CA . TYR A 1 190 ? 16.771 9.009 -14.210 1.00 96.38 190 TYR A CA 1
ATOM 1589 C C . TYR A 1 190 ? 15.344 9.411 -13.821 1.00 96.38 190 TYR A C 1
ATOM 1591 O O . TYR A 1 190 ? 14.673 10.142 -14.557 1.00 96.38 190 TYR A O 1
ATOM 1599 N N . GLN A 1 191 ? 14.860 8.948 -12.661 1.00 97.88 191 GLN A N 1
ATOM 1600 C CA . GLN A 1 191 ? 13.508 9.267 -12.200 1.00 97.88 191 GLN A CA 1
ATOM 1601 C C . GLN A 1 191 ? 13.337 10.765 -11.912 1.00 97.88 191 GLN A C 1
ATOM 1603 O O . GLN A 1 191 ? 12.268 11.316 -12.184 1.00 97.88 191 GLN A O 1
ATOM 1608 N N . GLU A 1 192 ? 14.372 11.433 -11.401 1.00 98.19 192 GLU A N 1
ATOM 1609 C CA . GLU A 1 192 ? 14.380 12.881 -11.186 1.00 98.19 192 GLU A CA 1
ATOM 1610 C C . GLU A 1 192 ? 14.249 13.635 -12.511 1.00 98.19 192 GLU A C 1
ATOM 1612 O O . GLU A 1 192 ? 13.347 14.461 -12.666 1.00 98.19 192 GLU A O 1
ATOM 1617 N N . GLN A 1 193 ? 15.086 13.301 -13.497 1.00 98.00 193 GLN A N 1
ATOM 1618 C CA . GLN A 1 193 ? 15.038 13.922 -14.821 1.00 98.00 193 GLN A CA 1
ATOM 1619 C C . GLN A 1 193 ? 13.677 13.706 -15.496 1.00 98.00 193 GLN A C 1
ATOM 1621 O O . GLN A 1 193 ? 13.115 14.636 -16.081 1.00 98.00 193 GLN A O 1
ATOM 1626 N N . LEU A 1 194 ? 13.119 12.497 -15.391 1.00 95.88 194 LEU A N 1
ATOM 1627 C CA . LEU A 1 194 ? 11.800 12.172 -15.928 1.00 95.88 194 LEU A CA 1
ATOM 1628 C C . LEU A 1 194 ? 10.696 13.013 -15.272 1.00 95.88 194 LEU A C 1
ATOM 1630 O O . LEU A 1 194 ? 9.893 13.635 -15.970 1.00 95.88 194 LEU A O 1
ATOM 1634 N N . TYR A 1 195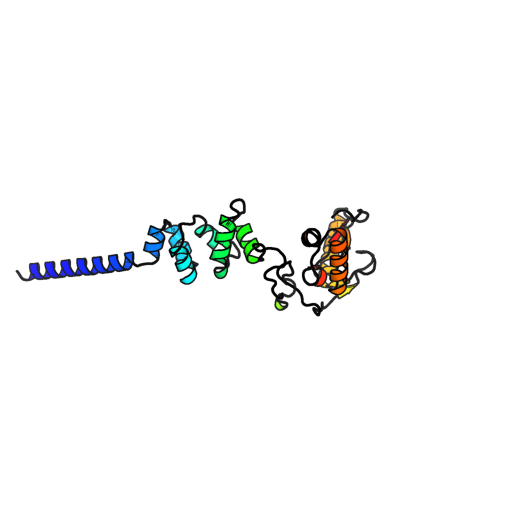 ? 10.671 13.067 -13.939 1.00 97.56 195 TYR A N 1
ATOM 1635 C CA . TYR A 1 195 ? 9.673 13.830 -13.195 1.00 97.56 195 TYR A CA 1
ATOM 1636 C C . TYR A 1 195 ? 9.773 15.338 -13.470 1.00 97.56 195 TYR A C 1
ATOM 1638 O O . TYR A 1 195 ? 8.747 16.000 -13.653 1.00 97.56 195 TYR A O 1
ATOM 1646 N N . GLU A 1 196 ? 10.984 15.896 -13.547 1.00 98.12 196 GLU A N 1
ATOM 1647 C CA . GLU A 1 196 ? 11.186 17.312 -13.878 1.00 98.12 196 GLU A CA 1
ATOM 1648 C C . GLU A 1 196 ? 10.773 17.628 -15.323 1.00 98.12 196 GLU A C 1
ATOM 1650 O O . GLU A 1 196 ? 10.173 18.675 -15.583 1.00 98.12 196 GLU A O 1
ATOM 1655 N N . ASN A 1 197 ? 11.001 16.709 -16.266 1.00 97.56 197 ASN A N 1
ATOM 1656 C CA . ASN A 1 197 ? 10.514 16.856 -17.636 1.00 97.56 197 ASN A CA 1
ATOM 1657 C C . ASN A 1 197 ? 8.981 16.922 -17.686 1.00 97.56 197 ASN A C 1
ATOM 1659 O O . ASN A 1 197 ? 8.441 17.861 -18.276 1.00 97.56 197 ASN A O 1
ATOM 1663 N N . TYR A 1 198 ? 8.278 15.998 -17.024 1.00 96.88 198 TYR A N 1
ATOM 1664 C CA . TYR A 1 198 ? 6.813 16.035 -16.957 1.00 96.88 198 TYR A CA 1
ATOM 1665 C C . TYR A 1 198 ? 6.294 17.260 -16.208 1.00 96.88 198 TYR A C 1
ATOM 1667 O O . TYR A 1 198 ? 5.373 17.923 -16.678 1.00 96.88 198 TYR A O 1
ATOM 1675 N N . SER A 1 199 ? 6.934 17.631 -15.099 1.00 97.06 199 SER A N 1
ATOM 1676 C CA . SER A 1 199 ? 6.587 18.832 -14.334 1.00 97.06 199 SER A CA 1
ATOM 1677 C C . SER A 1 199 ? 6.724 20.109 -15.159 1.00 97.06 199 SER A C 1
ATOM 1679 O O . SER A 1 199 ? 5.925 21.029 -14.998 1.00 97.06 199 SER A O 1
ATOM 1681 N N . ARG A 1 200 ? 7.714 20.182 -16.055 1.00 97.62 200 ARG A N 1
ATOM 1682 C CA . ARG A 1 200 ? 7.902 21.326 -16.956 1.00 97.62 200 ARG A CA 1
ATOM 1683 C C . ARG A 1 200 ? 6.822 21.408 -18.035 1.00 97.62 200 ARG A C 1
ATOM 1685 O O . ARG A 1 200 ? 6.467 22.515 -18.429 1.00 97.62 200 ARG A O 1
ATOM 1692 N N . VAL A 1 201 ? 6.337 20.268 -18.527 1.00 96.62 201 VAL A N 1
ATOM 1693 C CA . VAL A 1 201 ? 5.347 20.204 -19.617 1.00 96.62 201 VAL A CA 1
ATOM 1694 C C . VAL A 1 201 ? 3.914 20.352 -19.095 1.00 96.62 201 VAL A C 1
ATOM 1696 O O . VAL A 1 201 ? 3.149 21.134 -19.650 1.00 96.62 201 VAL A O 1
ATOM 1699 N N . HIS A 1 202 ? 3.574 19.650 -18.013 1.00 95.31 202 HIS A N 1
ATOM 1700 C CA . HIS A 1 202 ? 2.209 19.517 -17.485 1.00 95.31 202 HIS A CA 1
ATOM 1701 C C . HIS A 1 202 ? 1.970 20.321 -16.196 1.00 95.31 202 HIS A C 1
ATOM 1703 O O . HIS A 1 202 ? 0.841 20.532 -15.767 1.00 95.31 202 HIS A O 1
ATOM 1709 N N . GLY A 1 203 ? 3.035 20.799 -15.549 1.00 96.75 203 GLY A N 1
ATOM 1710 C CA . GLY A 1 203 ? 2.959 21.361 -14.203 1.00 96.75 203 GLY A CA 1
ATOM 1711 C C . GLY A 1 203 ? 3.009 20.277 -13.123 1.00 96.75 203 GLY A C 1
ATOM 1712 O O . GLY A 1 203 ? 2.612 19.133 -13.324 1.00 96.75 203 GLY A O 1
ATOM 1713 N N . ARG A 1 204 ? 3.510 20.644 -11.938 1.00 94.94 204 ARG A N 1
ATOM 1714 C CA . ARG A 1 204 ? 3.772 19.687 -10.845 1.00 94.94 204 ARG A CA 1
ATOM 1715 C C . ARG A 1 204 ? 2.520 18.974 -10.341 1.00 94.94 204 ARG A C 1
ATOM 1717 O O . ARG A 1 204 ? 2.578 17.782 -10.085 1.00 94.94 204 ARG A O 1
ATOM 1724 N N . THR A 1 205 ? 1.397 19.680 -10.215 1.00 93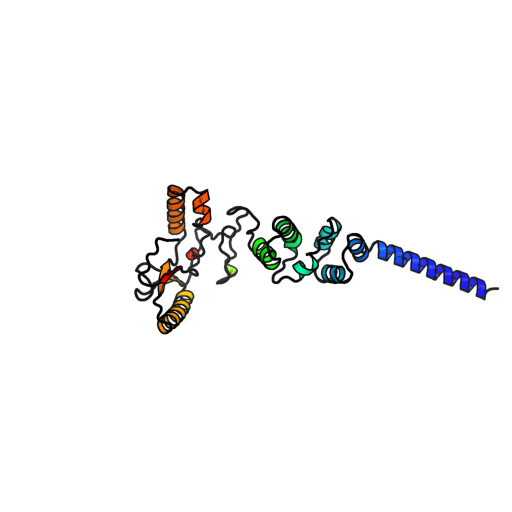.38 205 THR A N 1
ATOM 1725 C CA . THR A 1 205 ? 0.144 19.080 -9.729 1.00 93.38 205 THR A CA 1
ATOM 1726 C C . THR A 1 205 ? -0.372 17.996 -10.670 1.00 93.38 205 THR A C 1
ATOM 1728 O O . THR A 1 205 ? -0.821 16.959 -10.197 1.00 93.38 205 THR A O 1
ATOM 1731 N N . GLU A 1 206 ? -0.287 18.212 -11.985 1.00 94.00 206 GLU A N 1
ATOM 1732 C CA . GLU A 1 206 ? -0.686 17.214 -12.980 1.00 94.00 206 GLU A CA 1
ATOM 1733 C C . GLU A 1 206 ? 0.338 16.074 -13.038 1.00 94.00 206 GLU A C 1
ATOM 1735 O O . GLU A 1 206 ? -0.044 14.910 -12.945 1.00 94.00 206 GLU A O 1
ATOM 1740 N N . ALA A 1 207 ? 1.638 16.392 -13.065 1.00 94.62 207 ALA A N 1
ATOM 1741 C CA . ALA A 1 207 ? 2.712 15.399 -13.041 1.00 94.62 207 ALA A CA 1
ATOM 1742 C C . ALA A 1 207 ? 2.634 14.472 -11.817 1.00 94.62 207 ALA A C 1
ATOM 1744 O O . ALA A 1 207 ? 2.815 13.268 -11.955 1.00 94.62 207 ALA A O 1
ATOM 1745 N N . ASP A 1 208 ? 2.276 14.990 -10.638 1.00 94.12 208 ASP A N 1
ATOM 1746 C CA . ASP A 1 208 ? 2.091 14.203 -9.412 1.00 94.12 208 ASP A CA 1
ATOM 1747 C C . ASP A 1 208 ? 0.974 13.142 -9.524 1.00 94.12 208 ASP A C 1
ATOM 1749 O O . ASP A 1 208 ? 0.905 12.236 -8.683 1.00 94.12 208 ASP A O 1
ATOM 1753 N N . THR A 1 209 ? 0.100 13.216 -10.538 1.00 91.50 209 THR A N 1
ATOM 1754 C CA . THR A 1 209 ? -0.952 12.212 -10.777 1.00 91.50 209 THR A CA 1
ATOM 1755 C C . THR A 1 209 ? -0.442 10.974 -11.510 1.00 91.50 209 THR A C 1
ATOM 1757 O O . THR A 1 209 ? -0.870 9.877 -11.155 1.00 91.50 209 THR A O 1
ATOM 1760 N N . PHE A 1 210 ? 0.511 11.125 -12.437 1.00 91.06 210 PHE A N 1
ATOM 1761 C CA . PHE A 1 210 ? 0.958 10.048 -13.332 1.00 91.06 210 PHE A CA 1
ATOM 1762 C C . PHE A 1 210 ? 2.466 9.747 -13.268 1.00 91.06 210 PHE A C 1
ATOM 1764 O O . PHE A 1 210 ? 2.895 8.670 -13.671 1.00 91.06 210 PHE A O 1
ATOM 1771 N N . SER A 1 211 ? 3.284 10.649 -12.722 1.00 94.44 211 SER A N 1
ATOM 1772 C CA . SER A 1 211 ? 4.721 10.455 -12.533 1.00 94.44 211 SER A CA 1
ATOM 1773 C C . SER A 1 211 ? 5.082 10.458 -11.051 1.00 94.44 211 SER A C 1
ATOM 1775 O O . SER A 1 211 ? 4.807 11.402 -10.309 1.00 94.44 211 SER A O 1
ATOM 1777 N N . ALA A 1 212 ? 5.769 9.405 -10.615 1.00 96.94 212 ALA A N 1
ATOM 1778 C CA . ALA A 1 212 ? 6.356 9.364 -9.284 1.00 96.94 212 ALA A CA 1
ATOM 1779 C C . ALA A 1 212 ? 7.495 10.391 -9.153 1.00 96.94 212 ALA A C 1
ATOM 1781 O O . ALA A 1 212 ? 8.296 10.563 -10.078 1.00 96.94 212 ALA A O 1
ATOM 1782 N N . LYS A 1 213 ? 7.601 11.036 -7.986 1.00 97.94 213 LYS A N 1
ATOM 1783 C CA . LYS A 1 213 ? 8.800 11.792 -7.589 1.00 97.94 213 LYS A CA 1
ATOM 1784 C C . LYS A 1 213 ? 10.005 10.853 -7.437 1.00 97.94 213 LYS A C 1
ATOM 1786 O O . LYS A 1 213 ? 9.810 9.666 -7.156 1.00 97.94 213 LYS A O 1
ATOM 1791 N N . PRO A 1 214 ? 11.245 11.348 -7.576 1.00 98.06 214 PRO A N 1
ATOM 1792 C CA . PRO A 1 214 ? 12.422 10.520 -7.343 1.00 98.06 214 PRO A CA 1
ATOM 1793 C C . PRO A 1 214 ? 12.440 9.985 -5.901 1.00 98.06 214 PRO A C 1
ATOM 1795 O O . PRO A 1 214 ? 12.145 10.691 -4.933 1.00 98.06 214 PRO A O 1
ATOM 1798 N N . GLY A 1 215 ? 12.716 8.690 -5.778 1.00 98.25 215 GLY A N 1
ATOM 1799 C CA . GLY A 1 215 ? 12.598 7.902 -4.551 1.00 98.25 215 GLY A CA 1
ATOM 1800 C C . GLY A 1 215 ? 11.210 7.290 -4.319 1.00 98.25 215 GLY A C 1
ATOM 1801 O O . GLY A 1 215 ? 11.065 6.476 -3.418 1.00 98.25 215 GLY A O 1
ATOM 1802 N N . HIS A 1 216 ? 10.187 7.636 -5.103 1.00 98.00 216 HIS A N 1
ATOM 1803 C CA . HIS A 1 216 ? 8.814 7.137 -4.927 1.00 98.00 216 HIS A CA 1
ATOM 1804 C C . HIS A 1 216 ? 8.347 6.210 -6.059 1.00 98.00 216 HIS A C 1
ATOM 1806 O O . HIS A 1 216 ? 7.168 5.859 -6.120 1.00 98.00 216 HIS A O 1
ATOM 1812 N N . SER A 1 217 ? 9.245 5.840 -6.974 1.00 98.06 217 SER A N 1
ATOM 1813 C CA . SER A 1 217 ? 8.950 4.952 -8.097 1.00 98.06 217 SER A CA 1
ATOM 1814 C C . SER A 1 217 ? 9.332 3.514 -7.759 1.00 98.06 217 SER A C 1
ATOM 1816 O O . SER A 1 217 ? 10.484 3.249 -7.421 1.00 98.06 217 SER A O 1
ATOM 1818 N N . GLU A 1 218 ? 8.410 2.560 -7.915 1.00 97.88 218 GLU A N 1
ATOM 1819 C CA . GLU A 1 218 ? 8.726 1.133 -7.742 1.00 97.88 218 GLU A CA 1
ATOM 1820 C C . GLU A 1 218 ? 9.779 0.645 -8.747 1.00 97.88 218 GLU A C 1
ATOM 1822 O O . GLU A 1 218 ? 10.533 -0.278 -8.449 1.00 97.88 218 GLU A O 1
ATOM 1827 N N . HIS A 1 219 ? 9.919 1.307 -9.901 1.00 97.94 219 HIS A N 1
ATOM 1828 C CA . HIS A 1 219 ? 10.982 1.007 -10.866 1.00 97.94 219 HIS A CA 1
ATOM 1829 C C . HIS A 1 219 ? 12.386 1.182 -10.266 1.00 97.94 219 HIS A C 1
ATOM 1831 O O . HIS A 1 219 ? 13.301 0.462 -10.653 1.00 97.94 219 HIS A O 1
ATOM 1837 N N . GLN A 1 220 ? 12.558 2.037 -9.251 1.00 98.25 220 GLN A N 1
ATOM 1838 C CA . GLN A 1 220 ? 13.831 2.184 -8.529 1.00 98.25 220 GLN A CA 1
ATOM 1839 C C . GLN A 1 220 ? 14.185 0.979 -7.647 1.00 98.25 220 GLN A C 1
ATOM 1841 O O . GLN A 1 220 ? 15.313 0.876 -7.180 1.00 98.25 220 GLN A O 1
ATOM 1846 N N . THR A 1 221 ? 13.259 0.043 -7.428 1.00 97.81 221 THR A N 1
ATOM 1847 C CA . THR A 1 221 ? 13.538 -1.207 -6.697 1.00 97.81 221 THR A CA 1
ATOM 1848 C C . THR A 1 221 ? 14.119 -2.306 -7.588 1.00 97.81 221 THR A C 1
ATOM 1850 O O . THR A 1 221 ? 14.602 -3.324 -7.087 1.00 97.81 221 THR A O 1
ATOM 1853 N N . GLY A 1 222 ? 14.016 -2.141 -8.913 1.00 97.50 222 GLY A N 1
ATOM 1854 C CA . GLY A 1 222 ? 14.296 -3.192 -9.892 1.00 97.50 222 GLY A CA 1
ATOM 1855 C C . GLY A 1 222 ? 13.290 -4.352 -9.882 1.00 97.50 222 GLY A C 1
ATOM 1856 O O . GLY A 1 222 ? 13.536 -5.340 -10.574 1.00 97.50 222 GLY A O 1
ATOM 1857 N N . LEU A 1 223 ? 12.198 -4.247 -9.107 1.00 97.75 223 LEU A N 1
ATOM 1858 C CA . LEU A 1 223 ? 11.114 -5.238 -9.013 1.00 97.75 223 LEU A CA 1
ATOM 1859 C C . LEU A 1 223 ? 9.955 -4.967 -9.983 1.00 97.75 223 LEU A C 1
ATOM 1861 O O . LEU A 1 223 ? 9.199 -5.884 -10.291 1.00 97.75 223 LEU A O 1
ATOM 1865 N N . ALA A 1 224 ? 9.814 -3.726 -10.455 1.00 97.81 224 ALA A N 1
ATOM 1866 C CA . ALA A 1 224 ? 8.742 -3.319 -11.357 1.00 97.81 224 ALA A CA 1
ATOM 1867 C C . ALA A 1 224 ? 9.189 -3.330 -12.825 1.00 97.81 224 ALA A C 1
ATOM 1869 O O . ALA A 1 224 ? 10.323 -2.968 -13.151 1.00 97.81 224 ALA A O 1
ATOM 1870 N N . ILE A 1 225 ? 8.261 -3.717 -13.699 1.00 97.38 225 ILE A N 1
ATOM 1871 C CA . ILE A 1 225 ? 8.381 -3.641 -15.155 1.00 97.38 225 ILE A CA 1
ATOM 1872 C C . ILE A 1 225 ? 7.062 -3.150 -15.744 1.00 97.38 225 ILE A C 1
ATOM 1874 O O . ILE A 1 225 ? 5.993 -3.540 -15.276 1.00 97.38 225 ILE A O 1
ATOM 1878 N N . ASP A 1 226 ? 7.147 -2.359 -16.810 1.00 95.31 226 ASP A N 1
ATOM 1879 C CA . ASP A 1 226 ? 5.988 -2.055 -17.648 1.00 95.31 226 ASP A CA 1
ATOM 1880 C C . ASP A 1 226 ? 6.059 -2.958 -18.881 1.00 95.31 226 ASP A C 1
ATOM 1882 O O . ASP A 1 226 ? 7.100 -3.039 -19.537 1.00 95.31 226 ASP A O 1
ATOM 1886 N N . VAL A 1 227 ? 4.967 -3.654 -19.193 1.00 94.75 227 VAL A N 1
ATOM 1887 C CA . VAL A 1 227 ? 4.900 -4.646 -20.276 1.00 94.75 227 VAL A CA 1
ATOM 1888 C C . VAL A 1 227 ? 3.969 -4.145 -21.371 1.00 94.75 227 VAL A C 1
ATOM 1890 O O . VAL A 1 227 ? 2.877 -3.659 -21.089 1.00 94.75 227 VAL A O 1
ATOM 1893 N N . ALA A 1 228 ? 4.385 -4.299 -22.625 1.00 92.19 228 ALA A N 1
ATOM 1894 C CA . ALA A 1 228 ? 3.609 -3.914 -23.796 1.00 92.19 228 ALA A CA 1
ATOM 1895 C C . ALA A 1 228 ? 3.476 -5.078 -24.781 1.00 92.19 228 ALA A C 1
ATOM 1897 O O . ALA A 1 228 ? 4.307 -5.991 -24.817 1.00 92.19 228 ALA A O 1
ATOM 1898 N N . ALA A 1 229 ? 2.435 -5.038 -25.612 1.00 91.88 229 ALA A N 1
ATOM 1899 C CA . ALA A 1 229 ? 2.344 -5.931 -26.757 1.00 91.88 229 ALA A CA 1
ATOM 1900 C C . ALA A 1 229 ? 3.409 -5.544 -27.792 1.00 91.88 229 ALA A C 1
ATOM 1902 O O . ALA A 1 229 ? 3.667 -4.370 -28.048 1.00 91.88 229 ALA A O 1
ATOM 1903 N N . TYR A 1 230 ? 4.027 -6.530 -28.431 1.00 86.81 230 TYR A N 1
ATOM 1904 C CA . TYR A 1 230 ? 5.006 -6.247 -29.469 1.00 86.81 230 TYR A CA 1
ATOM 1905 C C . TYR A 1 230 ? 4.358 -5.486 -30.635 1.00 86.81 230 TYR A C 1
ATOM 1907 O O . TYR A 1 230 ? 3.375 -5.940 -31.220 1.00 86.81 230 TYR A O 1
ATOM 1915 N N . GLY A 1 231 ? 4.929 -4.330 -30.976 1.00 81.81 231 GLY A N 1
ATOM 1916 C CA . GLY A 1 231 ? 4.439 -3.470 -32.053 1.00 81.81 231 GLY A CA 1
ATOM 1917 C C . GLY A 1 231 ? 3.278 -2.545 -31.675 1.00 81.81 231 GLY A C 1
ATOM 1918 O O . GLY A 1 231 ? 2.769 -1.858 -32.561 1.00 81.81 231 GLY A O 1
ATOM 1919 N N . SER A 1 232 ? 2.853 -2.493 -30.405 1.00 80.25 232 SER A N 1
ATOM 1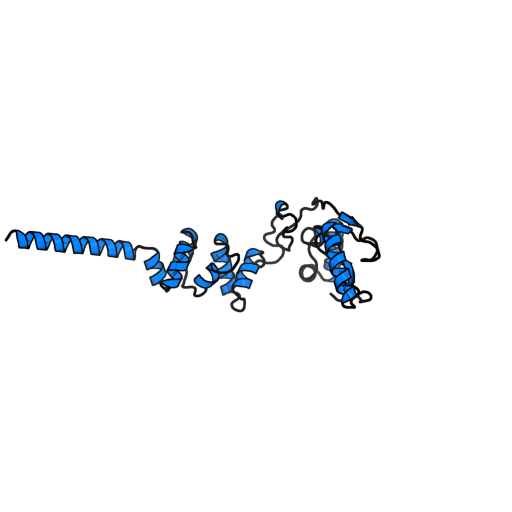920 C CA . SER A 1 232 ? 1.950 -1.430 -29.947 1.00 80.25 232 SER A CA 1
ATOM 1921 C C . SER A 1 232 ? 2.671 -0.084 -29.916 1.00 80.25 232 SER A C 1
ATOM 1923 O O . SER A 1 232 ? 3.862 -0.036 -29.611 1.00 80.25 232 SER A O 1
ATOM 1925 N N . ASN A 1 233 ? 1.947 1.002 -30.193 1.00 65.69 233 ASN A N 1
ATOM 1926 C CA . ASN A 1 233 ? 2.443 2.346 -29.915 1.00 65.69 233 ASN A CA 1
ATOM 1927 C C . ASN A 1 233 ? 2.241 2.639 -28.422 1.00 65.69 233 ASN A C 1
ATOM 1929 O O . ASN A 1 233 ? 1.153 2.390 -27.909 1.00 65.69 233 ASN A O 1
ATOM 1933 N N . ILE A 1 234 ? 3.287 3.090 -27.732 1.00 62.41 234 ILE A N 1
ATOM 1934 C CA . ILE A 1 234 ? 3.352 3.097 -26.255 1.00 62.41 234 ILE A CA 1
ATOM 1935 C C . ILE A 1 234 ? 3.245 4.530 -25.692 1.00 62.41 234 ILE A C 1
ATOM 1937 O O . ILE A 1 234 ? 3.435 4.766 -24.505 1.00 62.41 234 ILE A O 1
ATOM 1941 N N . ASP A 1 235 ? 2.895 5.488 -26.553 1.00 56.88 235 ASP A N 1
ATOM 1942 C CA . ASP A 1 235 ? 2.724 6.901 -26.194 1.00 56.88 235 ASP A CA 1
ATOM 1943 C C . ASP A 1 235 ? 1.370 7.204 -25.515 1.00 56.88 235 ASP A C 1
ATOM 1945 O O . ASP A 1 235 ? 1.169 8.319 -25.038 1.00 56.88 235 ASP A O 1
ATOM 1949 N N . ASP A 1 236 ? 0.453 6.232 -25.452 1.00 43.53 236 ASP A N 1
ATOM 1950 C CA . ASP A 1 236 ? -0.862 6.378 -24.816 1.00 43.53 236 ASP A CA 1
ATOM 1951 C C . ASP A 1 236 ? -0.838 5.781 -23.392 1.00 43.53 236 ASP A C 1
ATOM 1953 O O . ASP A 1 236 ? -1.186 4.613 -23.192 1.00 43.53 236 ASP A O 1
ATOM 1957 N N . PHE A 1 237 ? -0.428 6.586 -22.407 1.00 44.62 237 PHE A N 1
ATOM 1958 C CA . PHE A 1 237 ? -0.684 6.363 -20.974 1.00 44.62 237 PHE A CA 1
ATOM 1959 C C . PHE A 1 237 ? -1.614 7.445 -20.424 1.00 44.62 237 PHE A C 1
ATOM 1961 O O . PHE A 1 237 ? -1.430 8.628 -20.795 1.00 44.62 237 PHE A O 1
#

Secondary structure (DSSP, 8-state):
-HHHHHHHHHHHHHHHHHHHHHHHHHHSHHHHHHHHT--HHHHHHHHHH--HHHHHHHHHS---TTHHHHTTSTT--GGGHHHHHHHHHH-TTS-HHHHHHHHHHTTTS-TTSS-EE--GGGGGG---BTTEEPPTTPPPSSEEEPPTTTB-TT-EEEHHHHHHHHHHHHHHHHTT--EEEEE----HHHHHHHHHHHHHHH-HHHHHHHSPPTT--GGGGT---EEEETT------

pLDDT: mean 94.2, std 7.36, range [43.53, 98.38]

Radius of gyration: 29.22 Å; Cα contacts (8 Å, |Δi|>4): 261; chains: 1; bounding box: 59×42×100 Å

Mean predicted aligned error: 6.3 Å

Foldseek 3Di:
DVVVVVVVVVVVVVVVVVVVVVVVVCVDLLVLLVVLPDDPLQSVQCVVQADPVLSVVVSVDHDDPCNSVLSVAPQRDSVCSVVLVVLCVVVVVDDSNVSNVCVVLVVSDDFLPCADEWDCVCPLNIDFASRYFHDLPDDAPQWDFDDPQAENGDAIAHPVLNVVVVVVQVVCVVVVFHKHFYAFADHLVRLQVVLVVCCVVPNNVVSSVPGDHRRRDPRNNSNDTDMDTPPDDPPPD

Nearest PDB structures (foldseek):
  4ox3-assembly1_A  TM=8.530E-01  e=3.708E-09  Bacillus subtilis subsp. subtilis str. 168
  4oak-assembly1_A  TM=8.742E-01  e=2.012E-06  Enterococcus gallinarum
  4muq-assembly1_A  TM=8.466E-01  e=1.346E-05  Enterococcus faecalis
  4oxd-assembly1_A  TM=8.493E-01  e=2.165E-05  Streptococcus pneumoniae R6
  4d0y-assembly2_B  TM=8.448E-01  e=1.922E-05  Streptococcus pneumoniae D39

Solvent-accessible surface area (backbone atoms only — not comparable to full-atom values): 13580 Å² total; per-residue (Å²): 118,69,68,62,54,52,51,53,52,52,52,50,51,52,51,50,50,50,52,49,54,50,51,53,46,63,70,31,68,69,43,51,43,42,73,57,61,48,49,76,69,40,47,52,48,46,68,74,74,48,55,71,69,62,48,50,53,54,70,76,46,77,71,62,94,52,52,62,56,46,72,67,38,85,83,58,52,75,96,44,47,70,58,37,53,54,51,37,73,77,38,76,88,55,53,66,66,52,36,43,52,33,51,70,66,53,64,78,50,67,82,68,46,85,66,37,79,42,61,74,88,46,58,96,69,48,62,53,33,62,36,18,30,48,61,82,83,66,80,66,74,62,64,39,78,51,55,74,88,44,26,58,87,92,39,33,30,21,48,70,49,52,58,54,46,50,55,52,49,51,56,37,43,77,71,74,42,55,65,28,47,74,42,40,43,36,55,46,67,58,33,38,54,52,35,53,53,40,24,72,76,62,32,59,76,56,24,64,75,82,40,50,53,58,33,22,41,47,27,54,62,22,75,36,70,42,74,40,56,68,88,60,84,82,87,83,125